Protein AF-A0A0G0KWS0-F1 (afdb_monomer)

pLDDT: mean 93.79, std 8.09, range [23.7, 98.75]

Secondary structure (DSSP, 8-state):
--PPPPPBSSSSEEESS--EE---B-TTS-B--EEEEEEEEEEE-TTS--TTB-GGG-EEEEESSSSS-EE---EEETTTTEEEEEEEE--EEEEEEEBS-----EEEEEEES-B-STTEESS-EEEEEEEEPPTT---EEEEEEEETTSPPEE--S-EEE--SEEEEEEEEEEETT--BPPPEEEEEEE--PPPEEEEEEETTTTEEEEEEE-SS-EEEEEE-SSEEEEEETT--EEEEEEEEE--SSEEEEEEEEEEETTSPPEEPPSEEEEEEEEE-TTS-EEEEEEEEEE-SSS-EEEEEEEETTTTEEEEEEEETTEEEEEEEEEB----EEEEETTEEEEE-

Sequence (348 aa):
MRVSSQITVSDSLIGIGSSLNLNVIDATGNPITTFPQDFTLKIDFNSFDISKYKTDSISIYSSQDGSSWTKEDTFVDLVNKTASATLDHASYFALVGERMDVIAPVTKVLLTGSEGQASWFRSDVKVTIQSQDNENGSGVYYVGYRVDDDYFREYTESFTVSGSGEHIIEFYSVDNDENIEEVKSKSFYIDKTAPELKISYDKDNLNTVLEGVDEFGISNFSKTTGAIEITDKAGNITKITGVFDLDNTNDKISFKSIVYNRQTEKKFTNNNYLAGYKKDTNQNLISIYQNWITYGNVPSMVATDYRTKTQSTRVLIKDGNVTKLDSWLSGVRLLSVYTDNGNLKFEY

Foldseek 3Di:
DDDDPWADQDLFKIFQDDKDFFWDADPVGHTDFFAPAKDKDKDANPVTDCVQFDQVQKFKWWDAVSRHTDGADWDADPPRRMIMGIGGGGTIITTMGGGQDNDFKDKDKDWDACAFPDQEHLFKIKIDMDIFHDDSHQTWPWKWKDKDPDDIDTDDDIDIDGDFAKMKMWMWTAGPSGHTGDIDMDMGGYDNDAWKWKWWADPVVLWIDIDTDDPQAWPDWDDDQFWIWTARPRGKIKIWGWGFDIPSAWTKTWTQWMDTHPDDIDGFATKIKIWHFDADPVRHTAWIKIKIWGDPVWIWMWIWIQGPVQQWIFIWIDTRPDTPDTDIGHHDDIKMWMADPGDIDIGD

Nearest PDB structures (foldseek):
  8iyk-assembly1_J  TM=2.313E-01  e=4.132E-02  Escherichia phage Lambda
  7zn2-assembly1_c  TM=1.989E-01  e=2.716E-02  Escherichia phage T5
  8xci-assembly1_J  TM=1.942E-01  e=7.573E-02  Escherichia phage Lambda
  6fg9-assembly1_A  TM=3.469E-01  e=1.427E+00  Mus musculus
  6fg9-assembly1_B  TM=1.093E-01  e=1.495E+00  Mus musculus

Radius of gyration: 39.27 Å; Cα contacts (8 Å, |Δi|>4): 861; chains: 1; bounding box: 73×42×113 Å

Structure (mmCIF, N/CA/C/O backbone):
data_AF-A0A0G0KWS0-F1
#
_entry.id   AF-A0A0G0KWS0-F1
#
loop_
_atom_site.group_PDB
_atom_site.id
_atom_site.type_symbol
_atom_site.label_atom_id
_atom_site.label_alt_id
_atom_site.label_comp_id
_atom_site.label_asym_id
_atom_site.label_entity_id
_atom_site.label_seq_id
_atom_site.pdbx_PDB_ins_code
_atom_site.Cartn_x
_atom_site.Cartn_y
_atom_site.Cartn_z
_atom_site.occupancy
_atom_site.B_iso_or_equiv
_atom_site.auth_seq_id
_atom_site.auth_comp_id
_atom_site.auth_asym_id
_atom_site.auth_atom_id
_atom_site.pdbx_PDB_model_num
ATOM 1 N N . MET A 1 1 ? -0.060 1.838 -39.461 1.00 28.36 1 MET A N 1
ATOM 2 C CA . MET A 1 1 ? 1.304 1.978 -40.009 1.00 28.36 1 MET A CA 1
ATOM 3 C C . MET A 1 1 ? 2.113 0.837 -39.405 1.00 28.36 1 MET A C 1
ATOM 5 O O . MET A 1 1 ? 2.284 0.831 -38.197 1.00 28.36 1 MET A O 1
ATOM 9 N N . ARG A 1 2 ? 2.422 -0.224 -40.164 1.00 23.70 2 ARG A N 1
ATOM 10 C CA . ARG A 1 2 ? 3.218 -1.349 -39.640 1.00 23.70 2 ARG A CA 1
ATOM 11 C C . ARG A 1 2 ? 4.684 -0.953 -39.772 1.00 23.70 2 ARG A C 1
ATOM 13 O O . ARG A 1 2 ? 5.149 -0.776 -40.892 1.00 23.70 2 ARG A O 1
ATOM 20 N N . VAL A 1 3 ? 5.353 -0.742 -38.645 1.00 31.94 3 VAL A N 1
ATOM 21 C CA . VAL A 1 3 ? 6.802 -0.529 -38.594 1.00 31.94 3 VAL A CA 1
ATOM 22 C C . VAL A 1 3 ? 7.452 -1.812 -39.117 1.00 31.94 3 VAL A C 1
ATOM 24 O O . VAL A 1 3 ? 7.090 -2.904 -38.678 1.00 31.94 3 VAL A O 1
ATOM 27 N N . SER A 1 4 ? 8.322 -1.702 -40.121 1.00 42.28 4 SER A N 1
ATOM 28 C CA . SER A 1 4 ? 9.150 -2.829 -40.566 1.00 42.28 4 SER A CA 1
ATOM 29 C C . SER A 1 4 ? 9.996 -3.260 -39.369 1.00 42.28 4 SER A C 1
ATOM 31 O O . SER A 1 4 ? 10.625 -2.394 -38.766 1.00 42.28 4 SER A O 1
ATOM 33 N N . SER A 1 5 ? 10.000 -4.544 -39.004 1.00 54.88 5 SER A N 1
ATOM 34 C CA . SER A 1 5 ? 10.837 -5.045 -37.909 1.00 54.88 5 SER A CA 1
ATOM 35 C C . SER A 1 5 ? 12.287 -4.638 -38.156 1.00 54.88 5 SER A C 1
ATOM 37 O O . SER A 1 5 ? 12.841 -4.961 -39.209 1.00 54.88 5 SER A O 1
ATOM 39 N N . GLN A 1 6 ? 12.869 -3.890 -37.220 1.00 69.50 6 GLN A N 1
ATOM 40 C CA . GLN A 1 6 ? 14.270 -3.506 -37.286 1.00 69.50 6 GLN A CA 1
ATOM 41 C C . GLN A 1 6 ? 15.132 -4.769 -37.314 1.00 69.50 6 GLN A C 1
ATOM 43 O O . GLN A 1 6 ? 14.837 -5.751 -36.638 1.00 69.50 6 GLN A O 1
ATOM 48 N N . ILE A 1 7 ? 16.162 -4.764 -38.151 1.00 82.88 7 ILE A N 1
ATOM 49 C CA . ILE A 1 7 ? 17.061 -5.909 -38.290 1.00 82.88 7 ILE A CA 1
ATOM 50 C C . ILE A 1 7 ? 17.942 -5.966 -37.051 1.00 82.88 7 ILE A C 1
ATOM 52 O O . ILE A 1 7 ? 18.550 -4.960 -36.698 1.00 82.88 7 ILE A O 1
ATOM 56 N N . THR A 1 8 ? 18.038 -7.132 -36.426 1.00 84.94 8 THR A N 1
ATOM 57 C CA . THR A 1 8 ? 18.911 -7.364 -35.273 1.00 84.94 8 THR A CA 1
ATOM 58 C C . THR A 1 8 ? 19.965 -8.383 -35.676 1.00 84.94 8 THR A C 1
ATOM 60 O O . THR A 1 8 ? 19.638 -9.530 -35.970 1.00 84.94 8 THR A O 1
ATOM 63 N N . VAL A 1 9 ? 21.224 -7.951 -35.726 1.00 86.00 9 VAL A N 1
ATOM 64 C CA . VAL A 1 9 ? 22.383 -8.830 -35.949 1.00 86.00 9 VAL A CA 1
ATOM 65 C C . VAL A 1 9 ? 22.916 -9.336 -34.607 1.00 86.00 9 VAL A C 1
ATOM 67 O O . VAL A 1 9 ? 23.297 -10.497 -34.484 1.00 86.00 9 VAL A O 1
ATOM 70 N N . SER A 1 10 ? 22.903 -8.474 -33.590 1.00 86.06 10 SER A N 1
ATOM 71 C CA . SER A 1 10 ? 23.166 -8.789 -32.183 1.00 86.06 10 SER A CA 1
ATOM 72 C C . SER A 1 10 ? 22.490 -7.744 -31.284 1.00 86.06 10 SER A C 1
ATOM 74 O O . SER A 1 10 ? 21.896 -6.793 -31.791 1.00 86.06 10 SER A O 1
ATOM 76 N N . ASP A 1 11 ? 22.626 -7.876 -29.961 1.00 78.75 11 ASP A N 1
ATOM 77 C CA . ASP A 1 11 ? 22.089 -6.908 -28.988 1.00 78.75 11 ASP A CA 1
ATOM 78 C C . ASP A 1 11 ? 22.600 -5.470 -29.218 1.00 78.75 11 ASP A C 1
ATOM 80 O O . ASP A 1 11 ? 21.895 -4.499 -28.939 1.00 78.75 11 ASP A O 1
ATOM 84 N N . SER A 1 12 ? 23.815 -5.325 -29.763 1.00 87.69 12 SER A N 1
ATOM 85 C CA . SER A 1 12 ? 24.417 -4.027 -30.078 1.00 87.69 12 SER A CA 1
ATOM 86 C C . SER A 1 12 ? 24.386 -3.664 -31.561 1.00 87.69 12 SER A C 1
ATOM 88 O O . SER A 1 12 ? 24.439 -2.480 -31.870 1.00 87.69 12 SER A O 1
ATOM 90 N N . LEU A 1 13 ? 24.283 -4.624 -32.486 1.00 92.06 13 LEU A N 1
ATOM 91 C CA . LEU A 1 13 ? 24.295 -4.379 -33.933 1.00 92.06 13 LEU A CA 1
ATOM 92 C C . LEU A 1 13 ? 22.884 -4.455 -34.515 1.00 92.06 13 LEU A C 1
ATOM 94 O O . LEU A 1 13 ? 22.308 -5.540 -34.637 1.00 92.06 13 LEU A O 1
ATOM 98 N N . ILE A 1 14 ? 22.355 -3.309 -34.941 1.00 91.94 14 ILE A N 1
ATOM 99 C CA . ILE A 1 14 ? 21.000 -3.208 -35.495 1.00 91.94 14 ILE A CA 1
ATOM 100 C C . ILE A 1 14 ? 20.983 -2.482 -36.843 1.00 91.94 14 ILE A C 1
ATOM 102 O O . ILE A 1 14 ? 21.859 -1.675 -37.166 1.00 91.94 14 ILE A O 1
ATOM 106 N N . GLY A 1 15 ? 19.956 -2.765 -37.638 1.00 91.44 15 GLY A N 1
ATOM 107 C CA . GLY A 1 15 ? 19.737 -2.157 -38.941 1.00 91.44 15 GLY A CA 1
ATOM 108 C C . GLY A 1 15 ? 19.511 -0.648 -38.853 1.00 91.44 15 GLY A C 1
ATOM 109 O O . GLY A 1 15 ? 18.723 -0.165 -38.032 1.00 91.44 15 GLY A O 1
ATOM 110 N N . ILE A 1 16 ? 20.180 0.078 -39.744 1.00 91.38 16 ILE A N 1
ATOM 111 C CA . ILE A 1 16 ? 19.959 1.485 -40.065 1.00 91.38 16 ILE A CA 1
ATOM 112 C C . ILE A 1 16 ? 18.979 1.509 -41.243 1.00 91.38 16 ILE A C 1
ATOM 114 O O . ILE A 1 16 ? 19.360 1.352 -42.403 1.00 91.38 16 ILE A O 1
ATOM 118 N N . GLY A 1 17 ? 17.691 1.655 -40.934 1.00 85.31 17 GLY A N 1
ATOM 119 C CA . GLY A 1 17 ? 16.619 1.574 -41.926 1.00 85.31 17 GLY A CA 1
ATOM 120 C C . GLY A 1 17 ? 16.150 0.139 -42.193 1.00 85.31 17 GLY A C 1
ATOM 121 O O . GLY A 1 17 ? 16.067 -0.680 -41.279 1.00 85.31 17 GLY A O 1
ATOM 122 N N . SER A 1 18 ? 15.776 -0.148 -43.440 1.00 84.69 18 SER A N 1
ATOM 123 C CA . SER A 1 18 ? 15.192 -1.434 -43.856 1.00 84.69 18 SER A CA 1
ATOM 124 C C . SER A 1 18 ? 16.199 -2.315 -44.598 1.00 84.69 18 SER A C 1
ATOM 126 O O . SER A 1 18 ? 17.190 -1.820 -45.134 1.00 84.69 18 SER A O 1
ATOM 128 N N . SER A 1 19 ? 15.914 -3.617 -44.690 1.00 86.94 19 SER A N 1
ATOM 129 C CA . SER A 1 19 ? 16.630 -4.514 -45.600 1.00 86.94 19 SER A CA 1
ATOM 130 C C . SER A 1 19 ? 16.116 -4.399 -47.028 1.00 86.94 19 SER A C 1
ATOM 132 O O . SER A 1 19 ? 14.945 -4.113 -47.288 1.00 86.94 19 SER A O 1
ATOM 134 N N . LEU A 1 20 ? 17.009 -4.704 -47.959 1.00 89.00 20 LEU A N 1
ATOM 135 C CA . LEU A 1 20 ? 16.727 -4.974 -49.358 1.00 89.00 20 LEU A CA 1
ATOM 136 C C . LEU A 1 20 ? 16.883 -6.479 -49.600 1.00 89.00 20 LEU A C 1
ATOM 138 O O . LEU A 1 20 ? 17.854 -7.060 -49.140 1.00 89.00 20 LEU A O 1
ATOM 142 N N . ASN A 1 21 ? 15.976 -7.110 -50.344 1.00 91.00 21 ASN A N 1
ATOM 143 C CA . ASN A 1 21 ? 16.183 -8.470 -50.850 1.00 91.00 21 ASN A CA 1
ATOM 144 C C . ASN A 1 21 ? 16.430 -8.412 -52.358 1.00 91.00 21 ASN A C 1
ATOM 146 O O . ASN A 1 21 ? 15.551 -7.973 -53.106 1.00 91.00 21 ASN A O 1
ATOM 150 N N . LEU A 1 22 ? 17.607 -8.858 -52.798 1.00 91.12 22 LEU A N 1
ATOM 151 C CA . LEU A 1 22 ? 17.903 -9.055 -54.209 1.00 91.12 22 LEU A CA 1
ATOM 152 C C . LEU A 1 22 ? 17.578 -10.502 -54.586 1.00 91.12 22 LEU A C 1
ATOM 154 O O . LEU A 1 22 ? 18.373 -11.403 -54.346 1.00 91.12 22 LEU A O 1
ATOM 158 N N . ASN A 1 23 ? 16.420 -10.712 -55.211 1.00 90.25 23 ASN A N 1
ATOM 159 C CA . ASN A 1 23 ? 16.029 -12.013 -55.744 1.00 90.25 23 ASN A CA 1
ATOM 160 C C . ASN A 1 23 ? 16.161 -12.010 -57.270 1.00 90.25 23 ASN A C 1
ATOM 162 O O . ASN A 1 23 ? 15.511 -11.209 -57.948 1.00 90.25 23 ASN A O 1
ATOM 166 N N . VAL A 1 24 ? 16.990 -12.904 -57.806 1.00 89.75 24 VAL A N 1
ATOM 167 C CA . VAL A 1 24 ? 17.194 -13.065 -59.247 1.00 89.75 24 VAL A CA 1
ATOM 168 C C . VAL A 1 24 ? 16.820 -14.484 -59.637 1.00 89.75 24 VAL A C 1
ATOM 170 O O . VAL A 1 24 ? 17.224 -15.438 -58.982 1.00 89.75 24 VAL A O 1
ATOM 173 N N . ILE A 1 25 ? 16.052 -14.620 -60.714 1.00 91.69 25 ILE A N 1
ATOM 174 C CA . ILE A 1 25 ? 15.649 -15.911 -61.272 1.00 91.69 25 ILE A CA 1
ATOM 175 C C . ILE A 1 25 ? 16.089 -16.019 -62.728 1.00 91.69 25 ILE A C 1
ATOM 177 O O . ILE A 1 25 ? 16.132 -15.019 -63.450 1.00 91.69 25 ILE A O 1
ATOM 181 N N . ASP A 1 26 ? 16.412 -17.231 -63.165 1.00 91.44 26 ASP A N 1
ATOM 182 C CA . ASP A 1 26 ? 16.646 -17.517 -64.576 1.00 91.44 26 ASP A CA 1
ATOM 183 C C . ASP A 1 26 ? 15.329 -17.528 -65.380 1.00 91.44 26 ASP A C 1
ATOM 185 O O . ASP A 1 26 ? 14.224 -17.421 -64.839 1.00 91.44 26 ASP A O 1
ATOM 189 N N . ALA A 1 27 ? 15.433 -17.687 -66.702 1.00 92.38 27 ALA A N 1
ATOM 190 C CA . ALA A 1 27 ? 14.271 -17.739 -67.595 1.00 92.38 27 ALA A CA 1
ATOM 191 C C . ALA A 1 27 ? 13.323 -18.928 -67.324 1.00 92.38 27 ALA A C 1
ATOM 193 O O . ALA A 1 27 ? 12.206 -18.952 -67.839 1.00 92.38 27 ALA A O 1
ATOM 194 N N . THR A 1 28 ? 13.762 -19.914 -66.539 1.00 94.44 28 THR A N 1
ATOM 195 C CA . THR A 1 28 ? 12.983 -21.087 -66.123 1.00 94.44 28 THR A CA 1
ATOM 196 C C . THR A 1 28 ? 12.454 -20.978 -64.688 1.00 94.44 28 THR A C 1
ATOM 198 O O . THR A 1 28 ? 11.745 -21.874 -64.235 1.00 94.44 28 THR A O 1
ATOM 201 N N . GLY A 1 29 ? 12.734 -19.868 -63.996 1.00 90.12 29 GLY A N 1
ATOM 202 C CA . GLY A 1 29 ? 12.276 -19.586 -62.639 1.00 90.12 29 GLY A CA 1
ATOM 203 C C . GLY A 1 29 ? 13.177 -20.121 -61.523 1.00 90.12 29 GLY A C 1
ATOM 204 O O . GLY A 1 29 ? 12.779 -20.031 -60.362 1.00 90.12 29 GLY A O 1
ATOM 205 N N . ASN A 1 30 ? 14.366 -20.659 -61.823 1.00 91.12 30 ASN A N 1
ATOM 206 C CA . ASN A 1 30 ? 15.293 -21.100 -60.775 1.00 91.12 30 ASN A CA 1
ATOM 207 C C . ASN A 1 30 ? 16.025 -19.897 -60.167 1.00 91.12 30 ASN A C 1
ATOM 209 O O . ASN A 1 30 ? 16.437 -19.010 -60.919 1.00 91.12 30 ASN A O 1
ATOM 213 N N . PRO A 1 31 ? 16.241 -19.866 -58.841 1.00 88.94 31 PRO A N 1
ATOM 214 C CA . PRO A 1 31 ? 16.978 -18.789 -58.196 1.00 88.94 31 PRO A CA 1
ATOM 215 C C . PRO A 1 31 ? 18.455 -18.793 -58.611 1.00 88.94 31 PRO A C 1
ATOM 217 O O . PRO A 1 31 ? 19.121 -19.829 -58.601 1.00 88.94 31 PRO A O 1
ATOM 220 N N . ILE A 1 32 ? 18.968 -17.610 -58.938 1.00 89.44 32 ILE A N 1
ATOM 221 C CA . ILE A 1 32 ? 20.382 -17.327 -59.178 1.00 89.44 32 ILE A CA 1
ATOM 222 C C . ILE A 1 32 ? 20.926 -16.663 -57.916 1.00 89.44 32 ILE A C 1
ATOM 224 O O . ILE A 1 32 ? 20.592 -15.519 -57.621 1.00 89.44 32 ILE A O 1
ATOM 228 N N . THR A 1 33 ? 21.760 -17.385 -57.171 1.00 88.12 33 THR A N 1
ATOM 229 C CA . THR A 1 33 ? 22.321 -16.915 -55.893 1.00 88.12 33 THR A CA 1
ATOM 230 C C . THR A 1 33 ? 23.725 -16.332 -56.024 1.00 88.12 33 THR A C 1
ATOM 232 O O . THR A 1 33 ? 24.175 -15.654 -55.110 1.00 88.12 33 THR A O 1
ATOM 235 N N . THR A 1 34 ? 24.414 -16.571 -57.143 1.00 92.19 34 THR A N 1
ATOM 236 C CA . THR A 1 34 ? 25.786 -16.106 -57.401 1.00 92.19 34 THR A CA 1
ATOM 237 C C . THR A 1 34 ? 25.906 -15.607 -58.838 1.00 92.19 34 THR A C 1
ATOM 239 O O . THR A 1 34 ? 25.296 -16.163 -59.754 1.00 92.19 34 THR A O 1
ATOM 242 N N . PHE A 1 35 ? 26.705 -14.568 -59.039 1.00 92.38 35 PHE A N 1
ATOM 243 C CA . PHE A 1 35 ? 26.922 -13.876 -60.294 1.00 92.38 35 PHE A CA 1
ATOM 244 C C . PHE A 1 35 ? 28.360 -14.080 -60.781 1.00 92.38 35 PHE A C 1
ATOM 246 O O . PHE A 1 35 ? 29.292 -14.116 -59.987 1.00 92.38 35 PHE A O 1
ATOM 253 N N . PRO A 1 36 ? 28.570 -14.194 -62.102 1.00 90.75 36 PRO A N 1
ATOM 254 C CA . PRO A 1 36 ? 29.905 -14.348 -62.680 1.00 90.75 36 PRO A CA 1
ATOM 255 C C . PRO A 1 36 ? 30.703 -13.035 -62.749 1.00 90.75 36 PRO A C 1
ATOM 257 O O . PRO A 1 36 ? 31.883 -13.062 -63.089 1.00 90.75 36 PRO A O 1
ATOM 260 N N . GLN A 1 37 ? 30.055 -11.892 -62.516 1.00 93.00 37 GLN A N 1
ATOM 261 C CA . GLN A 1 37 ? 30.682 -10.577 -62.426 1.00 93.00 37 GLN A CA 1
ATOM 262 C C . GLN A 1 37 ? 30.168 -9.881 -61.176 1.00 93.00 37 GLN A C 1
ATOM 264 O O . GLN A 1 37 ? 28.964 -9.919 -60.906 1.00 93.00 37 GLN A O 1
ATOM 269 N N . ASP A 1 38 ? 31.076 -9.216 -60.476 1.00 95.62 38 ASP A N 1
ATOM 270 C CA . ASP A 1 38 ? 30.730 -8.434 -59.304 1.00 95.62 38 ASP A CA 1
ATOM 271 C C . ASP A 1 38 ? 29.838 -7.247 -59.686 1.00 95.62 38 ASP A C 1
ATOM 273 O O . ASP A 1 38 ? 29.960 -6.648 -60.762 1.00 95.62 38 ASP A O 1
ATOM 277 N N . PHE A 1 39 ? 28.971 -6.858 -58.761 1.00 94.06 39 PHE A N 1
ATOM 278 C CA . PHE A 1 39 ? 28.205 -5.624 -58.824 1.00 94.06 39 PHE A CA 1
ATOM 279 C C . PHE A 1 39 ? 28.461 -4.785 -57.573 1.00 94.06 39 PHE A C 1
ATOM 281 O O . PHE A 1 39 ? 28.808 -5.298 -56.512 1.00 94.06 39 PHE A O 1
ATOM 288 N N . THR A 1 40 ? 28.265 -3.472 -57.683 1.00 96.38 40 THR A N 1
ATOM 289 C CA . THR A 1 40 ? 28.342 -2.575 -56.527 1.00 96.38 40 THR A CA 1
ATOM 290 C C . THR A 1 40 ? 26.946 -2.317 -55.983 1.00 96.38 40 THR A C 1
ATOM 292 O O . THR A 1 40 ? 26.116 -1.694 -56.650 1.00 96.38 40 THR A O 1
ATOM 295 N N . LEU A 1 41 ? 26.700 -2.745 -54.748 1.00 95.88 41 LEU A N 1
ATOM 296 C CA . LEU A 1 41 ? 25.566 -2.262 -53.973 1.00 95.88 41 LEU A CA 1
ATOM 297 C C . LEU A 1 41 ? 25.948 -0.921 -53.352 1.00 95.88 41 LEU A C 1
ATOM 299 O O . LEU A 1 41 ? 26.957 -0.841 -52.660 1.00 95.88 41 LEU A O 1
ATOM 303 N N . LYS A 1 42 ? 25.134 0.115 -53.569 1.00 96.19 42 LYS A N 1
ATOM 304 C CA . LYS A 1 42 ? 25.284 1.424 -52.925 1.00 96.19 42 LYS A CA 1
ATOM 305 C C . LYS A 1 42 ? 24.011 1.780 -52.166 1.00 96.19 42 LYS A C 1
ATOM 307 O O . LYS A 1 42 ? 22.939 1.851 -52.763 1.00 96.19 42 LYS A O 1
ATOM 312 N N . ILE A 1 43 ? 24.144 2.036 -50.870 1.00 94.62 43 ILE A N 1
ATOM 313 C CA . ILE A 1 43 ? 23.069 2.482 -49.984 1.00 94.62 43 ILE A CA 1
ATOM 314 C C . ILE A 1 43 ? 23.295 3.958 -49.661 1.00 94.62 43 ILE A C 1
ATOM 316 O O . ILE A 1 43 ? 24.344 4.326 -49.135 1.00 94.62 43 ILE A O 1
ATOM 320 N N . ASP A 1 44 ? 22.313 4.798 -49.980 1.00 94.50 44 ASP A N 1
ATOM 321 C CA . ASP A 1 44 ? 22.240 6.189 -49.525 1.00 94.50 44 ASP A CA 1
ATOM 322 C C . ASP A 1 44 ? 21.512 6.227 -48.177 1.00 94.50 44 ASP A C 1
ATOM 324 O O . ASP A 1 44 ? 20.386 5.740 -48.060 1.00 94.50 44 ASP A O 1
ATOM 328 N N . PHE A 1 45 ? 22.171 6.779 -47.159 1.00 93.19 45 PHE A N 1
ATOM 329 C CA . PHE A 1 45 ? 21.637 6.912 -45.809 1.00 93.19 45 PHE A CA 1
ATOM 330 C C . PHE A 1 45 ? 21.466 8.368 -45.361 1.00 93.19 45 PHE A C 1
ATOM 332 O O . PHE A 1 45 ? 21.392 8.648 -44.165 1.00 93.19 45 PHE A O 1
ATOM 339 N N . ASN A 1 46 ? 21.345 9.313 -46.301 1.00 91.88 46 ASN A N 1
ATOM 340 C CA . ASN A 1 46 ? 21.165 10.733 -45.993 1.00 91.88 46 ASN A CA 1
ATOM 341 C C . ASN A 1 46 ? 19.952 11.026 -45.106 1.00 91.88 46 ASN A C 1
ATOM 343 O O . ASN A 1 46 ? 20.023 11.904 -44.242 1.00 91.88 46 ASN A O 1
ATOM 347 N N . SER A 1 47 ? 18.861 10.285 -45.311 1.00 88.56 47 SER A N 1
ATOM 348 C CA . SER A 1 47 ? 17.607 10.428 -44.569 1.00 88.56 47 SER A CA 1
ATOM 349 C C . SER A 1 47 ? 17.582 9.704 -43.223 1.00 88.56 47 SER A C 1
ATOM 351 O O . SER A 1 47 ? 16.599 9.847 -42.499 1.00 88.56 47 SER A O 1
ATOM 353 N N . PHE A 1 48 ? 18.599 8.901 -42.896 1.00 89.38 48 PHE A N 1
ATOM 354 C CA . PHE A 1 48 ? 18.638 8.167 -41.634 1.00 89.38 48 PHE A CA 1
ATOM 355 C C . PHE A 1 48 ? 19.364 8.972 -40.557 1.00 89.38 48 PHE A C 1
ATOM 357 O O . PHE A 1 48 ? 20.394 9.608 -40.805 1.00 89.38 48 PHE A O 1
ATOM 364 N N . ASP A 1 49 ? 18.813 8.924 -39.346 1.00 87.12 49 ASP A N 1
ATOM 365 C CA . ASP A 1 49 ? 19.509 9.397 -38.162 1.00 87.12 49 ASP A CA 1
ATOM 366 C C . ASP A 1 49 ? 20.531 8.343 -37.731 1.00 87.12 49 ASP A C 1
ATOM 368 O O . ASP A 1 49 ? 20.178 7.226 -37.351 1.00 87.12 49 ASP A O 1
ATOM 372 N N . ILE A 1 50 ? 21.806 8.708 -37.838 1.00 89.44 50 ILE A N 1
ATOM 373 C CA . ILE A 1 50 ? 22.932 7.860 -37.449 1.00 89.44 50 ILE A CA 1
ATOM 374 C C . ILE A 1 50 ? 23.555 8.297 -36.119 1.00 89.44 50 ILE A C 1
ATOM 376 O O . ILE A 1 50 ? 24.575 7.741 -35.723 1.00 89.44 50 ILE A O 1
ATOM 380 N N . SER A 1 51 ? 22.978 9.298 -35.442 1.00 88.00 51 SER A N 1
ATOM 381 C CA . SER A 1 51 ? 23.539 9.856 -34.207 1.00 88.00 51 SER A CA 1
ATOM 382 C C . SER A 1 51 ? 23.612 8.836 -33.072 1.00 88.00 51 SER A C 1
ATOM 384 O O . SER A 1 51 ? 24.516 8.939 -32.256 1.00 88.00 51 SER A O 1
ATOM 386 N N . LYS A 1 52 ? 22.739 7.820 -33.080 1.00 88.19 52 LYS A N 1
ATOM 387 C CA . LYS A 1 52 ? 22.707 6.704 -32.122 1.00 88.19 52 LYS A CA 1
ATOM 388 C C . LYS A 1 52 ? 23.662 5.544 -32.423 1.00 88.19 52 LYS A C 1
ATOM 390 O O . LYS A 1 52 ? 23.629 4.519 -31.747 1.00 88.19 52 LYS A O 1
ATOM 395 N N . TYR A 1 53 ? 24.497 5.664 -33.455 1.00 91.75 53 TYR A N 1
ATOM 396 C CA . TYR A 1 53 ? 25.394 4.593 -33.886 1.00 91.75 53 TYR A CA 1
ATOM 397 C C . TYR A 1 53 ? 26.858 5.016 -33.827 1.00 91.75 53 TYR A C 1
ATOM 399 O O . TYR A 1 53 ? 27.225 6.140 -34.177 1.00 91.75 53 TYR A O 1
ATOM 407 N N . LYS A 1 54 ? 27.729 4.067 -33.485 1.00 92.75 54 LYS A N 1
ATOM 408 C CA . LYS A 1 54 ? 29.175 4.217 -33.656 1.00 92.75 54 LYS A CA 1
ATOM 409 C C . LYS A 1 54 ? 29.480 4.271 -35.150 1.00 92.75 54 LYS A C 1
ATOM 411 O O . LYS A 1 54 ? 29.325 3.283 -35.864 1.00 92.75 54 LYS A O 1
ATOM 416 N N . THR A 1 55 ? 29.862 5.440 -35.650 1.00 92.56 55 THR A N 1
ATOM 417 C CA . THR A 1 55 ? 29.976 5.674 -37.102 1.00 92.56 55 THR A CA 1
ATOM 418 C C . THR A 1 55 ? 31.023 4.797 -37.799 1.00 92.56 55 THR A C 1
ATOM 420 O O . THR A 1 55 ? 30.861 4.483 -38.975 1.00 92.56 55 THR A O 1
ATOM 423 N N . ASP A 1 56 ? 32.049 4.346 -37.078 1.00 93.50 56 ASP A N 1
ATOM 424 C CA . ASP A 1 56 ? 33.091 3.417 -37.537 1.00 93.50 56 ASP A CA 1
ATOM 425 C C . ASP A 1 56 ? 32.633 1.948 -37.608 1.00 93.50 56 ASP A C 1
ATOM 427 O O . ASP A 1 56 ? 33.265 1.126 -38.274 1.00 93.50 56 ASP A O 1
ATOM 431 N N . SER A 1 57 ? 31.517 1.611 -36.962 1.00 95.25 57 SER A N 1
ATOM 432 C CA . SER A 1 57 ? 30.921 0.272 -37.004 1.00 95.25 57 SER A CA 1
ATOM 433 C C . SER A 1 57 ? 29.988 0.051 -38.201 1.00 95.25 57 SER A C 1
ATOM 435 O O . SER A 1 57 ? 29.658 -1.097 -38.513 1.00 95.25 57 SER A O 1
ATOM 437 N N . ILE A 1 58 ? 29.561 1.133 -38.868 1.00 96.50 58 ILE A N 1
ATOM 438 C CA . ILE A 1 58 ? 28.576 1.088 -39.952 1.00 96.50 58 ILE A CA 1
ATOM 439 C C . ILE A 1 58 ? 29.123 0.245 -41.107 1.00 96.50 58 ILE A C 1
ATOM 441 O O . ILE A 1 58 ? 30.228 0.467 -41.599 1.00 96.50 58 ILE A O 1
ATOM 445 N N . SER A 1 59 ? 28.356 -0.742 -41.561 1.00 97.31 59 SER A N 1
ATOM 446 C CA . SER A 1 59 ? 28.702 -1.570 -42.720 1.00 97.31 59 SER A CA 1
ATOM 447 C C . SER A 1 59 ? 27.463 -2.185 -43.354 1.00 97.31 59 SER A C 1
ATOM 449 O O . SER A 1 59 ? 26.394 -2.254 -42.742 1.00 97.31 59 SER A O 1
ATOM 451 N N . ILE A 1 60 ? 27.610 -2.639 -44.594 1.00 97.06 60 ILE A N 1
ATOM 452 C CA . ILE A 1 60 ? 26.622 -3.488 -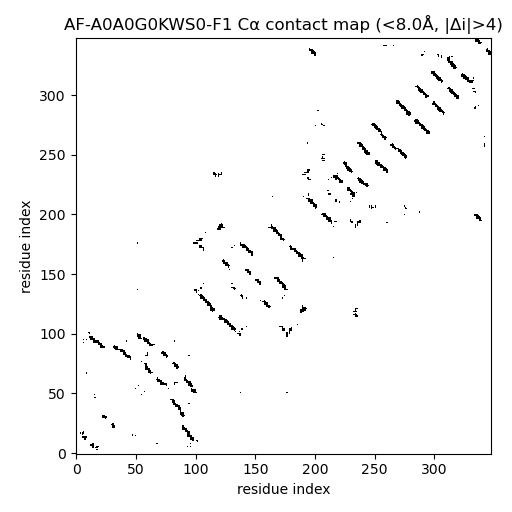45.245 1.00 97.06 60 ILE A CA 1
ATOM 453 C C . ILE A 1 60 ? 26.779 -4.898 -44.675 1.00 97.06 60 ILE A C 1
ATOM 455 O O . ILE A 1 60 ? 27.891 -5.388 -44.488 1.00 97.06 60 ILE A O 1
ATOM 459 N N . TYR A 1 61 ? 25.657 -5.535 -44.371 1.00 97.00 61 TYR A N 1
ATOM 460 C CA . TYR A 1 61 ? 25.589 -6.945 -44.015 1.00 97.00 61 TYR A CA 1
ATOM 461 C C . TYR A 1 61 ? 24.726 -7.669 -45.037 1.00 97.00 61 TYR A C 1
ATOM 463 O O . TYR A 1 61 ? 23.729 -7.110 -45.508 1.00 97.00 61 TYR A O 1
ATOM 471 N N . SER A 1 62 ? 25.085 -8.910 -45.346 1.00 95.31 62 SER A N 1
ATOM 472 C CA . SER A 1 62 ? 24.296 -9.806 -46.180 1.00 95.31 62 SER A CA 1
ATOM 473 C C . SER A 1 62 ? 23.701 -10.952 -45.369 1.00 95.31 62 SER A C 1
ATOM 475 O O . SER A 1 62 ? 24.206 -11.319 -44.308 1.00 95.31 62 SER A O 1
ATOM 477 N N . SER A 1 63 ? 22.606 -11.524 -45.852 1.00 93.81 63 SER A N 1
ATOM 478 C CA . SER A 1 63 ? 21.987 -12.705 -45.258 1.00 93.81 63 SER A CA 1
ATOM 479 C C . SER A 1 63 ? 21.291 -13.532 -46.333 1.00 93.81 63 SER A C 1
ATOM 481 O O . SER A 1 63 ? 20.592 -12.983 -47.180 1.00 93.81 63 SER A O 1
ATOM 483 N N . GLN A 1 64 ? 21.459 -14.855 -46.315 1.00 90.62 64 GLN A N 1
ATOM 484 C CA . GLN A 1 64 ? 20.778 -15.747 -47.267 1.00 90.62 64 GLN A CA 1
ATOM 485 C C . GLN A 1 64 ? 19.344 -16.079 -46.833 1.00 90.62 64 GLN A C 1
ATOM 487 O O . GLN A 1 64 ? 18.463 -16.264 -47.668 1.00 90.62 64 GLN A O 1
ATOM 492 N N . ASP A 1 65 ? 19.107 -16.150 -45.525 1.00 88.50 65 ASP A N 1
ATOM 493 C CA . ASP A 1 65 ? 17.845 -16.554 -44.894 1.00 88.50 65 ASP A CA 1
ATOM 494 C C . ASP A 1 65 ? 17.068 -15.364 -44.294 1.00 88.50 65 ASP A C 1
ATOM 496 O O . ASP A 1 65 ? 15.981 -15.539 -43.741 1.00 88.50 65 ASP A O 1
ATOM 500 N N . GLY A 1 66 ? 17.630 -14.154 -44.374 1.00 86.75 66 GLY A N 1
ATOM 501 C CA . GLY A 1 66 ? 17.089 -12.936 -43.770 1.00 86.75 66 GLY A CA 1
ATOM 502 C C . GLY A 1 66 ? 17.202 -12.890 -42.241 1.00 86.75 66 GLY A C 1
ATOM 503 O O . GLY A 1 66 ? 16.636 -11.986 -41.627 1.00 86.75 66 GLY A O 1
ATOM 504 N N . SER A 1 67 ? 17.902 -13.848 -41.628 1.00 86.88 67 SER A N 1
ATOM 505 C CA . SER A 1 67 ? 17.998 -14.025 -40.171 1.00 86.88 67 SER A CA 1
ATOM 506 C C . SER A 1 67 ? 19.449 -14.067 -39.684 1.00 86.88 67 SER A C 1
ATOM 508 O O . SER A 1 67 ? 19.774 -13.481 -38.656 1.00 86.88 67 SER A O 1
ATOM 510 N N . SER A 1 68 ? 20.329 -14.722 -40.438 1.00 91.12 68 SER A N 1
ATOM 511 C CA . SER A 1 68 ? 21.751 -14.887 -40.150 1.00 91.12 68 SER A CA 1
ATOM 512 C C . SER A 1 68 ? 22.551 -13.904 -40.999 1.00 91.12 68 SER A C 1
ATOM 514 O O . SER A 1 68 ? 22.615 -14.049 -42.221 1.00 91.12 68 SER A O 1
ATOM 516 N N . TRP A 1 69 ? 23.138 -12.892 -40.364 1.00 94.19 69 TRP A N 1
ATOM 517 C CA . TRP A 1 69 ? 23.781 -11.771 -41.052 1.00 94.19 69 TRP A CA 1
ATOM 518 C C . TRP A 1 69 ? 25.308 -11.864 -41.007 1.00 94.19 69 TRP A C 1
ATOM 520 O O . TRP A 1 69 ? 25.895 -12.097 -39.952 1.00 94.19 69 TRP A O 1
ATOM 530 N N . THR A 1 70 ? 25.952 -11.632 -42.150 1.00 95.38 70 THR A N 1
ATOM 531 C CA . THR A 1 70 ? 27.411 -11.612 -42.317 1.00 95.38 70 THR A CA 1
ATOM 532 C C . THR A 1 70 ? 27.856 -10.217 -42.733 1.00 95.38 70 THR A C 1
ATOM 534 O O . THR A 1 70 ? 27.220 -9.593 -43.576 1.00 95.38 70 THR A O 1
ATOM 537 N N . LYS A 1 71 ? 28.929 -9.708 -42.122 1.00 96.81 71 LYS A N 1
ATOM 538 C CA . LYS A 1 71 ? 29.481 -8.386 -42.441 1.00 96.81 71 LYS A CA 1
ATOM 539 C C . LYS A 1 71 ? 30.180 -8.413 -43.802 1.00 96.81 71 LYS A C 1
ATOM 541 O O . LYS A 1 71 ? 31.039 -9.264 -44.012 1.00 96.81 71 LYS A O 1
ATOM 546 N N . GLU A 1 72 ? 29.867 -7.449 -44.661 1.00 97.25 72 GLU A N 1
ATOM 547 C CA . GLU A 1 72 ? 30.514 -7.259 -45.961 1.00 97.25 72 GLU A CA 1
ATOM 548 C C . GLU A 1 72 ? 31.642 -6.230 -45.893 1.00 97.25 72 GLU A C 1
ATOM 550 O O . GLU A 1 72 ? 31.598 -5.282 -45.097 1.00 97.25 72 GLU A O 1
ATOM 555 N N . ASP A 1 73 ? 32.630 -6.373 -46.778 1.00 96.94 73 ASP A N 1
ATOM 556 C CA . ASP A 1 73 ? 33.644 -5.338 -46.974 1.00 96.94 73 ASP A CA 1
ATOM 557 C C . ASP A 1 73 ? 32.987 -4.086 -47.574 1.00 96.94 73 ASP A C 1
ATOM 559 O O . ASP A 1 73 ? 32.498 -4.084 -48.707 1.00 96.94 73 ASP A O 1
ATOM 563 N N . THR A 1 74 ? 32.903 -3.032 -46.762 1.00 97.94 74 THR A N 1
ATOM 564 C CA . THR A 1 74 ? 32.075 -1.859 -47.039 1.00 97.94 74 THR A CA 1
ATOM 565 C C . THR A 1 74 ? 32.913 -0.592 -46.992 1.00 97.94 74 THR A C 1
ATOM 567 O O . THR A 1 74 ? 33.516 -0.261 -45.973 1.00 97.94 74 THR A O 1
ATOM 570 N N . PHE A 1 75 ? 32.858 0.190 -48.065 1.00 97.56 75 PHE A N 1
ATOM 571 C CA . PHE A 1 75 ? 33.325 1.569 -48.066 1.00 97.56 75 PHE A CA 1
ATOM 572 C C . PHE A 1 75 ? 32.204 2.504 -47.598 1.00 97.56 75 PHE A C 1
ATOM 574 O O . PHE A 1 75 ? 31.164 2.605 -48.253 1.00 97.56 75 PHE A O 1
ATOM 581 N N . VAL A 1 76 ? 32.417 3.205 -46.481 1.00 97.56 76 VAL A N 1
ATOM 582 C CA . VAL A 1 76 ? 31.462 4.176 -45.925 1.00 97.56 76 VAL A CA 1
ATOM 583 C C . VAL A 1 76 ? 31.984 5.598 -46.111 1.00 97.56 76 VAL A C 1
ATOM 585 O O . VAL A 1 76 ? 33.031 5.970 -45.589 1.00 97.56 76 VAL A O 1
ATOM 588 N N . ASP A 1 77 ? 31.213 6.413 -46.822 1.00 96.69 77 ASP A N 1
ATOM 589 C CA . ASP A 1 77 ? 31.424 7.847 -46.972 1.00 96.69 77 ASP A CA 1
ATOM 590 C C . ASP A 1 77 ? 30.446 8.593 -46.057 1.00 96.69 77 ASP A C 1
ATOM 592 O O . ASP A 1 77 ? 29.268 8.741 -46.381 1.00 96.69 77 ASP A O 1
ATOM 596 N N . LEU A 1 78 ? 30.930 9.049 -44.898 1.00 94.56 78 LEU A N 1
ATOM 597 C CA . LEU A 1 78 ? 30.128 9.794 -43.919 1.00 94.56 78 LEU A CA 1
ATOM 598 C C . LEU A 1 78 ? 29.803 11.228 -44.368 1.00 94.56 78 LEU A C 1
ATOM 600 O O . LEU A 1 78 ? 28.864 11.822 -43.842 1.00 94.56 78 LEU A O 1
ATOM 604 N N . VAL A 1 79 ? 30.550 11.786 -45.329 1.00 93.75 79 VAL A N 1
ATOM 605 C CA . VAL A 1 79 ? 30.317 13.143 -45.850 1.00 93.75 79 VAL A CA 1
ATOM 606 C C . VAL A 1 79 ? 29.127 13.131 -46.800 1.00 93.75 79 VAL A C 1
ATOM 608 O O . VAL A 1 79 ? 28.214 13.940 -46.656 1.00 93.75 79 VAL A O 1
ATOM 611 N N . ASN A 1 80 ? 29.116 12.182 -47.739 1.00 95.00 80 ASN A N 1
ATOM 612 C CA . ASN A 1 80 ? 28.010 12.001 -48.682 1.00 95.00 80 ASN A CA 1
ATOM 613 C C . ASN A 1 80 ? 26.898 11.087 -48.139 1.00 95.00 80 ASN A C 1
ATOM 615 O O . ASN A 1 80 ? 25.872 10.924 -48.800 1.00 95.00 80 ASN A O 1
ATOM 619 N N . LYS A 1 81 ? 27.111 10.492 -46.956 1.00 94.88 81 LYS A N 1
ATOM 620 C CA . LYS A 1 81 ? 26.250 9.499 -46.299 1.00 94.88 81 LYS A CA 1
ATOM 621 C C . LYS A 1 81 ? 25.879 8.339 -47.224 1.00 94.88 81 LYS A C 1
ATOM 623 O O . LYS A 1 81 ? 24.706 8.030 -47.431 1.00 94.88 81 LYS A O 1
ATOM 628 N N . THR A 1 82 ? 26.893 7.697 -47.802 1.00 96.56 82 THR A N 1
ATOM 629 C CA . THR A 1 82 ? 26.702 6.513 -48.652 1.00 96.56 82 THR A CA 1
ATOM 630 C C . THR A 1 82 ? 27.592 5.356 -48.224 1.00 96.56 82 THR A C 1
ATOM 632 O O . THR A 1 82 ? 28.758 5.571 -47.909 1.00 96.56 82 THR A O 1
ATOM 635 N N . ALA A 1 83 ? 27.065 4.135 -48.247 1.00 97.31 83 ALA A N 1
ATOM 636 C CA . ALA A 1 83 ? 27.812 2.901 -48.013 1.00 97.31 83 ALA A CA 1
ATOM 637 C C . ALA A 1 83 ? 27.823 2.072 -49.298 1.00 97.31 83 ALA A C 1
ATOM 639 O O . ALA A 1 83 ? 26.787 1.959 -49.953 1.00 97.31 83 ALA A O 1
ATOM 640 N N . SER A 1 84 ? 28.974 1.532 -49.694 1.00 97.62 84 SER A N 1
ATOM 641 C CA . SER A 1 84 ? 29.104 0.723 -50.911 1.00 97.62 84 SER A CA 1
ATOM 642 C C . SER A 1 84 ? 29.892 -0.558 -50.662 1.00 97.62 84 SER A C 1
ATOM 644 O O . SER A 1 84 ? 30.911 -0.513 -49.981 1.00 97.62 84 SER A O 1
ATOM 646 N N . ALA A 1 85 ? 29.447 -1.669 -51.246 1.00 97.56 85 ALA A N 1
ATOM 647 C CA . ALA A 1 85 ? 30.136 -2.960 -51.213 1.00 97.56 85 ALA A CA 1
ATOM 648 C C . ALA A 1 85 ? 30.129 -3.597 -52.610 1.00 97.56 85 ALA A C 1
ATOM 650 O O . ALA A 1 85 ? 29.159 -3.444 -53.360 1.00 97.56 85 ALA A O 1
ATOM 651 N N . THR A 1 86 ? 31.212 -4.292 -52.955 1.00 97.31 86 THR A N 1
ATOM 652 C CA . THR A 1 86 ? 31.348 -5.053 -54.205 1.00 97.31 86 THR A CA 1
ATOM 653 C C . THR A 1 86 ? 31.037 -6.514 -53.915 1.00 97.31 86 THR A C 1
ATOM 655 O O . THR A 1 86 ? 31.678 -7.109 -53.056 1.00 97.31 86 THR A O 1
ATOM 658 N N . LEU A 1 87 ? 30.028 -7.064 -54.589 1.00 96.44 87 LEU A N 1
ATOM 659 C CA . LEU A 1 87 ? 29.393 -8.331 -54.232 1.00 96.44 87 LEU A CA 1
ATOM 660 C C . LEU A 1 87 ? 29.164 -9.183 -55.481 1.00 96.44 87 LEU A C 1
ATOM 662 O O . LEU A 1 87 ? 28.921 -8.651 -56.563 1.00 96.44 87 LEU A O 1
ATOM 666 N N . ASP A 1 88 ? 29.146 -10.500 -55.315 1.00 95.38 88 ASP A N 1
ATOM 667 C CA . ASP A 1 88 ? 28.925 -11.475 -56.387 1.00 95.38 88 ASP A CA 1
ATOM 668 C C . ASP A 1 88 ? 27.717 -12.380 -56.109 1.00 95.38 88 ASP A C 1
ATOM 670 O O . ASP A 1 88 ? 27.534 -13.398 -56.763 1.00 95.38 88 ASP A O 1
ATOM 674 N N . HIS A 1 89 ? 26.854 -12.021 -55.158 1.00 94.31 89 HIS A N 1
ATOM 675 C CA . HIS A 1 89 ? 25.748 -12.873 -54.720 1.00 94.31 89 HIS A CA 1
ATOM 676 C C . HIS A 1 89 ? 24.420 -12.136 -54.543 1.00 94.31 89 HIS A C 1
ATOM 678 O O . HIS A 1 89 ? 24.377 -10.933 -54.273 1.00 94.31 89 HIS A O 1
ATOM 684 N N . ALA A 1 90 ? 23.327 -12.877 -54.723 1.00 92.56 90 ALA A N 1
ATOM 685 C CA . ALA A 1 90 ? 21.963 -12.414 -54.510 1.00 92.56 90 ALA A CA 1
ATOM 686 C C . ALA A 1 90 ? 21.510 -12.832 -53.103 1.00 92.56 90 ALA A C 1
ATOM 688 O O . ALA A 1 90 ? 21.401 -14.025 -52.818 1.00 92.56 90 ALA A O 1
ATOM 689 N N . SER A 1 91 ? 21.271 -11.845 -52.239 1.00 94.06 91 SER A N 1
ATOM 690 C CA . SER A 1 91 ? 20.988 -12.033 -50.813 1.00 94.06 91 SER A CA 1
ATOM 691 C C . SER A 1 91 ? 20.039 -10.945 -50.297 1.00 94.06 91 SER A C 1
ATOM 693 O O . SER A 1 91 ? 19.695 -9.986 -51.001 1.00 94.06 91 SER A O 1
ATOM 695 N N . TYR A 1 92 ? 19.651 -11.059 -49.030 1.00 93.50 92 TYR A N 1
ATOM 696 C CA . TYR A 1 92 ? 19.220 -9.908 -48.249 1.00 93.50 92 TYR A CA 1
ATOM 697 C C . TYR A 1 92 ? 20.430 -9.030 -47.937 1.00 93.50 92 TYR A C 1
ATOM 699 O O . TYR A 1 92 ? 21.496 -9.549 -47.626 1.00 93.50 92 TYR A O 1
ATOM 707 N N . PHE A 1 93 ? 20.248 -7.716 -47.973 1.00 94.19 93 PHE A N 1
ATOM 708 C CA . PHE A 1 93 ? 21.245 -6.716 -47.624 1.00 94.19 93 PHE A CA 1
ATOM 709 C C . PHE A 1 93 ? 20.658 -5.697 -46.665 1.00 94.19 93 PHE A C 1
ATOM 711 O O . PHE A 1 93 ? 19.497 -5.306 -46.797 1.00 94.19 93 PHE A O 1
ATOM 718 N N . ALA A 1 94 ? 21.465 -5.232 -45.725 1.00 95.06 94 ALA A N 1
ATOM 719 C CA . ALA A 1 94 ? 21.082 -4.190 -44.791 1.00 95.06 94 ALA A CA 1
ATOM 720 C C . ALA A 1 94 ? 22.279 -3.321 -44.442 1.00 95.06 94 ALA A C 1
ATOM 722 O O . ALA A 1 94 ? 23.399 -3.815 -44.336 1.00 95.06 94 ALA A O 1
ATOM 723 N N . LEU A 1 95 ? 22.029 -2.035 -44.225 1.00 95.69 95 LEU A N 1
ATOM 724 C CA . LEU A 1 95 ? 22.985 -1.186 -43.533 1.00 95.69 95 LEU A CA 1
ATOM 725 C C . LEU A 1 95 ? 22.821 -1.439 -42.036 1.00 95.69 95 LEU A C 1
ATOM 727 O O . LEU A 1 95 ? 21.705 -1.372 -41.530 1.00 95.69 95 LEU A O 1
ATOM 731 N N . VAL A 1 96 ? 23.900 -1.751 -41.333 1.00 95.94 96 VAL A N 1
ATOM 732 C CA . VAL A 1 96 ? 23.882 -2.085 -39.903 1.00 95.94 96 VAL A CA 1
ATOM 733 C C . VAL A 1 96 ? 24.953 -1.261 -39.210 1.00 95.94 96 VAL A C 1
ATOM 735 O O . VAL A 1 96 ? 26.031 -1.055 -39.767 1.00 95.94 96 VAL A O 1
ATOM 738 N N . GLY A 1 97 ? 24.658 -0.802 -37.999 1.00 94.88 97 GLY A N 1
ATOM 739 C CA . GLY A 1 97 ? 25.616 -0.133 -37.127 1.00 94.88 97 GLY A CA 1
ATOM 740 C C . GLY A 1 97 ? 25.494 -0.635 -35.695 1.00 94.88 97 GLY A C 1
ATOM 741 O O . GLY A 1 97 ? 24.446 -1.128 -35.275 1.00 94.88 97 GLY A O 1
ATOM 742 N N . GLU A 1 98 ? 26.578 -0.498 -34.946 1.00 93.81 98 GLU A N 1
ATOM 743 C CA . GLU A 1 98 ? 26.615 -0.725 -33.510 1.00 93.81 98 GLU A CA 1
ATOM 744 C C . GLU A 1 98 ? 26.005 0.483 -32.800 1.00 93.81 98 GLU A C 1
ATOM 746 O O . GLU A 1 98 ? 26.395 1.621 -33.071 1.00 93.81 98 GLU A O 1
ATOM 751 N N . ARG A 1 99 ? 25.046 0.245 -31.908 1.00 92.50 99 ARG A N 1
ATOM 752 C CA . ARG A 1 99 ? 24.438 1.277 -31.065 1.00 92.50 99 ARG A CA 1
ATOM 753 C C . ARG A 1 99 ? 25.489 1.891 -30.142 1.00 92.50 99 ARG A C 1
ATOM 755 O O . ARG A 1 99 ? 26.441 1.218 -29.732 1.00 92.50 99 ARG A O 1
ATOM 762 N N . MET A 1 100 ? 25.323 3.170 -29.822 1.00 91.06 100 MET A N 1
ATOM 763 C CA . MET A 1 100 ? 26.165 3.821 -28.820 1.00 91.06 100 MET A CA 1
ATOM 764 C C . MET A 1 100 ? 25.816 3.347 -27.414 1.00 91.06 100 MET A C 1
ATOM 766 O O . MET A 1 100 ? 26.733 3.167 -26.611 1.00 91.06 100 MET A O 1
ATOM 770 N N . ASP A 1 101 ? 24.535 3.080 -27.161 1.00 93.31 101 ASP A N 1
ATOM 771 C CA . ASP A 1 101 ? 24.044 2.613 -25.878 1.00 93.31 101 ASP A CA 1
ATOM 772 C C . ASP A 1 101 ? 23.151 1.369 -25.999 1.00 93.31 101 ASP A C 1
ATOM 774 O O . ASP A 1 101 ? 22.265 1.254 -26.849 1.00 93.31 101 ASP A O 1
ATOM 778 N N . VAL A 1 102 ? 23.396 0.408 -25.113 1.00 92.94 102 VAL A N 1
ATOM 779 C CA . VAL A 1 102 ? 22.681 -0.876 -25.026 1.00 92.94 102 VAL A CA 1
ATOM 780 C C . VAL A 1 102 ? 22.227 -1.192 -23.603 1.00 92.94 102 VAL A C 1
ATOM 782 O O . VAL A 1 102 ? 21.759 -2.301 -23.338 1.00 92.94 102 VAL A O 1
ATOM 785 N N . ILE A 1 103 ? 22.416 -0.264 -22.667 1.00 94.38 103 ILE A N 1
ATOM 786 C CA . ILE A 1 103 ? 22.132 -0.467 -21.253 1.00 94.38 103 ILE A CA 1
ATOM 787 C C . ILE A 1 103 ? 20.933 0.407 -20.901 1.00 94.38 103 ILE A C 1
ATOM 789 O O . ILE A 1 103 ? 20.925 1.600 -21.146 1.00 94.38 103 ILE A O 1
ATOM 793 N N . ALA A 1 104 ? 19.890 -0.197 -20.334 1.00 96.19 104 ALA A N 1
ATOM 794 C CA . ALA A 1 104 ? 18.740 0.572 -19.877 1.00 96.19 104 ALA A CA 1
ATOM 795 C C . ALA A 1 104 ? 19.083 1.404 -18.625 1.00 96.19 104 ALA A C 1
ATOM 797 O O . ALA A 1 104 ? 19.879 0.946 -17.791 1.00 96.19 104 ALA A O 1
ATOM 798 N N . PRO A 1 105 ? 18.417 2.555 -18.409 1.00 98.19 105 PRO A N 1
ATOM 799 C CA . PRO A 1 105 ? 18.634 3.337 -17.203 1.00 98.19 105 PRO A CA 1
ATOM 800 C C . PRO A 1 105 ? 18.144 2.611 -15.947 1.00 98.19 105 PRO A C 1
ATOM 802 O O . PRO A 1 105 ? 17.388 1.638 -15.993 1.00 98.19 105 PRO A O 1
ATOM 805 N N . VAL A 1 106 ? 18.554 3.123 -14.784 1.00 98.19 106 VAL A N 1
ATOM 806 C CA . VAL A 1 106 ? 18.148 2.596 -13.478 1.00 98.19 106 VAL A CA 1
ATOM 807 C C . VAL A 1 106 ? 17.299 3.614 -12.727 1.00 98.19 106 VAL A C 1
ATOM 809 O O . VAL A 1 106 ? 17.767 4.683 -12.328 1.00 98.19 106 VAL A O 1
ATOM 812 N N . THR A 1 107 ? 16.065 3.223 -12.418 1.00 98.50 107 THR A N 1
ATOM 813 C CA . THR A 1 107 ? 15.102 4.052 -11.683 1.00 98.50 107 THR A CA 1
ATOM 814 C C . THR A 1 107 ? 14.988 3.668 -10.205 1.00 98.50 107 THR A C 1
ATOM 816 O O . THR A 1 107 ? 15.075 2.500 -9.817 1.00 98.50 107 THR A O 1
ATOM 819 N N . LYS A 1 108 ? 14.759 4.646 -9.331 1.00 98.00 108 LYS A N 1
ATOM 820 C CA . LYS A 1 108 ? 1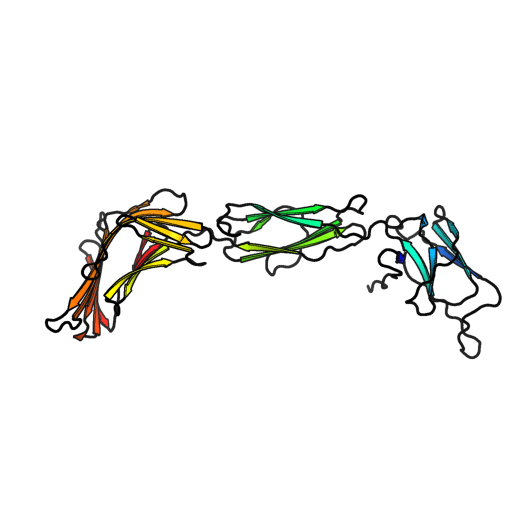4.491 4.467 -7.900 1.00 98.00 108 LYS A CA 1
ATOM 821 C C . LYS A 1 108 ? 13.295 5.312 -7.478 1.00 98.00 108 LYS A C 1
ATOM 823 O O . LYS A 1 108 ? 13.140 6.449 -7.914 1.00 98.00 108 LYS A O 1
ATOM 828 N N . VAL A 1 109 ? 12.487 4.763 -6.574 1.00 98.31 109 VAL A N 1
ATOM 829 C CA . VAL A 1 109 ? 11.366 5.463 -5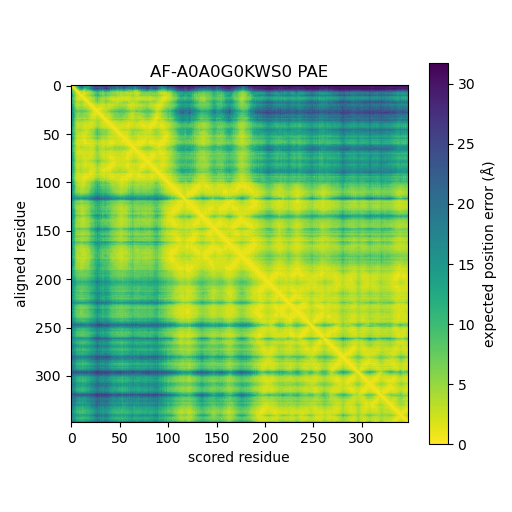.939 1.00 98.31 109 VAL A CA 1
ATOM 830 C C . VAL A 1 109 ? 11.728 5.796 -4.498 1.00 98.31 109 VAL A C 1
ATOM 832 O O . VAL A 1 109 ? 12.106 4.916 -3.722 1.00 98.31 109 VAL A O 1
ATOM 835 N N . LEU A 1 110 ? 11.580 7.068 -4.142 1.00 97.75 110 LEU A N 1
ATOM 836 C CA . LEU A 1 110 ? 11.685 7.577 -2.785 1.00 97.75 110 LEU A CA 1
ATOM 837 C C . LEU A 1 110 ? 10.286 7.905 -2.259 1.00 97.75 110 LEU A C 1
ATOM 839 O O . LEU A 1 110 ? 9.559 8.706 -2.847 1.00 97.75 110 LEU A O 1
ATOM 843 N N . LEU A 1 111 ? 9.938 7.293 -1.130 1.00 97.88 111 LEU A N 1
ATOM 844 C CA . LEU A 1 111 ? 8.694 7.533 -0.407 1.00 97.88 111 LEU A CA 1
ATOM 845 C C . LEU A 1 111 ? 8.996 8.397 0.812 1.00 97.88 111 LEU A C 1
ATOM 847 O O . LEU A 1 111 ? 9.943 8.121 1.545 1.00 97.88 111 LEU A O 1
ATOM 851 N N . THR A 1 112 ? 8.201 9.440 1.030 1.00 97.00 112 THR A N 1
ATOM 852 C CA . THR A 1 112 ? 8.343 10.327 2.191 1.00 97.00 112 THR A CA 1
ATOM 853 C C . THR A 1 112 ? 6.991 10.581 2.844 1.00 97.00 112 THR A C 1
ATOM 855 O O . THR A 1 112 ? 5.990 10.772 2.160 1.00 97.00 112 THR A O 1
ATOM 858 N N . GLY A 1 113 ? 6.959 10.576 4.175 1.00 96.06 113 GLY A N 1
ATOM 859 C CA . GLY A 1 113 ? 5.743 10.704 4.974 1.00 96.06 113 GLY A CA 1
ATOM 860 C C . GLY A 1 113 ? 6.031 10.449 6.454 1.00 96.06 113 GLY A C 1
ATOM 861 O O . GLY A 1 113 ? 7.183 10.298 6.860 1.00 96.06 113 GLY A O 1
ATOM 862 N N . SER A 1 114 ? 4.986 10.399 7.274 1.00 95.06 114 SER A N 1
ATOM 863 C CA . SER A 1 114 ? 5.094 10.022 8.684 1.00 95.06 114 SER A CA 1
ATOM 864 C C . SER A 1 114 ? 5.221 8.509 8.795 1.00 95.06 114 SER A C 1
ATOM 866 O O . SER A 1 114 ? 4.215 7.806 8.775 1.00 95.06 114 SER A O 1
ATOM 868 N N . GLU A 1 115 ? 6.446 8.006 8.907 1.00 94.00 115 GLU A N 1
ATOM 869 C CA . GLU A 1 115 ? 6.692 6.567 8.997 1.00 94.00 115 GLU A CA 1
ATOM 870 C C . GLU A 1 115 ? 6.015 5.934 10.228 1.00 94.00 115 GLU A C 1
ATOM 872 O O . GLU A 1 115 ? 5.946 6.499 11.336 1.00 94.00 115 GLU A O 1
ATOM 877 N N . GLY A 1 116 ? 5.456 4.757 9.975 1.00 91.12 116 GLY A N 1
ATOM 878 C CA . GLY A 1 116 ? 4.898 3.817 10.930 1.00 91.12 116 GLY A CA 1
ATOM 879 C C . GLY A 1 116 ? 5.824 2.618 11.137 1.00 91.12 116 GLY A C 1
ATOM 880 O O . GLY A 1 116 ? 7.044 2.716 10.997 1.00 91.12 116 GLY A O 1
ATOM 881 N N . GLN A 1 117 ? 5.254 1.467 11.485 1.00 89.44 117 GLN A N 1
ATOM 882 C CA . GLN A 1 117 ? 6.002 0.208 11.582 1.00 89.44 117 GLN A CA 1
ATOM 883 C C . GLN A 1 117 ? 6.086 -0.488 10.214 1.00 89.44 117 GLN A C 1
ATOM 885 O O . GLN A 1 117 ? 5.163 -0.392 9.427 1.00 89.44 117 GLN A O 1
ATOM 890 N N . ALA A 1 118 ? 7.177 -1.201 9.912 1.00 85.56 118 ALA A N 1
ATOM 891 C CA . ALA A 1 118 ? 7.269 -2.165 8.799 1.00 85.56 118 ALA A CA 1
ATOM 892 C C . ALA A 1 118 ? 6.675 -1.729 7.427 1.00 85.56 118 ALA A C 1
ATOM 894 O O . ALA A 1 118 ? 5.925 -2.481 6.812 1.00 85.56 118 ALA A O 1
ATOM 895 N N . SER A 1 119 ? 7.056 -0.553 6.909 1.00 90.62 119 SER A N 1
ATOM 896 C CA . SER A 1 119 ? 6.577 0.024 5.624 1.00 90.62 119 SER A CA 1
ATOM 897 C C . SER A 1 119 ? 5.159 0.610 5.632 1.00 90.62 119 SER A C 1
ATOM 899 O O . SER A 1 119 ? 4.621 0.931 4.570 1.00 90.62 119 SER A O 1
ATOM 901 N N . TRP A 1 120 ? 4.571 0.793 6.811 1.00 97.12 120 TRP A N 1
ATOM 902 C CA . TRP A 1 120 ? 3.375 1.606 6.985 1.00 97.12 120 TRP A CA 1
ATOM 903 C C . TRP A 1 120 ? 3.716 3.092 7.066 1.00 97.12 120 TRP A C 1
ATOM 905 O O . TRP A 1 120 ? 4.747 3.488 7.615 1.00 97.12 120 TRP A O 1
ATOM 915 N N . PHE A 1 121 ? 2.797 3.918 6.590 1.00 97.75 121 PHE A N 1
ATOM 916 C CA . PHE A 1 121 ? 2.801 5.360 6.759 1.00 97.75 121 PHE A CA 1
ATOM 917 C C . PHE A 1 121 ? 1.521 5.802 7.467 1.00 97.75 121 PHE A C 1
ATOM 919 O O . PHE A 1 121 ? 0.426 5.356 7.146 1.00 97.75 121 PHE A O 1
ATOM 926 N N . ARG A 1 122 ? 1.665 6.731 8.412 1.00 96.44 122 ARG A N 1
ATOM 927 C CA . ARG A 1 122 ? 0.568 7.344 9.183 1.00 96.44 122 ARG A CA 1
ATOM 928 C C . ARG A 1 122 ? 0.162 8.716 8.654 1.00 96.44 122 ARG A C 1
ATOM 930 O O . ARG A 1 122 ? -0.438 9.529 9.354 1.00 96.44 122 ARG A O 1
ATOM 937 N N . SER A 1 123 ? 0.550 9.009 7.419 1.00 96.69 123 SER A N 1
ATOM 938 C CA . SER A 1 123 ? 0.181 10.209 6.677 1.00 96.69 123 SER A CA 1
ATOM 939 C C . SER A 1 123 ? 0.061 9.874 5.200 1.00 96.69 123 SER A C 1
ATOM 941 O O . SER A 1 123 ? 0.398 8.772 4.777 1.00 96.69 123 SER A O 1
ATOM 943 N N . ASP A 1 124 ? -0.342 10.866 4.414 1.00 97.94 124 ASP A N 1
ATOM 944 C CA . ASP A 1 124 ? -0.122 10.830 2.974 1.00 97.94 124 ASP A CA 1
ATOM 945 C C . ASP A 1 124 ? 1.362 10.590 2.662 1.00 97.94 124 ASP A C 1
ATOM 947 O O . ASP A 1 124 ? 2.243 11.056 3.401 1.00 97.94 124 ASP A O 1
ATOM 951 N N . VAL A 1 125 ? 1.621 9.879 1.566 1.00 98.50 125 VAL A N 1
ATOM 952 C CA . VAL A 1 125 ? 2.967 9.535 1.105 1.00 98.50 125 VAL A CA 1
ATOM 953 C C . VAL A 1 125 ? 3.284 10.329 -0.146 1.00 98.50 125 VAL A C 1
ATOM 955 O O . VAL A 1 125 ? 2.613 10.198 -1.169 1.00 98.50 125 VAL A O 1
ATOM 958 N N . LYS A 1 126 ? 4.336 11.144 -0.077 1.00 98.50 126 LYS A N 1
ATOM 959 C CA . LYS A 1 126 ? 4.900 11.824 -1.237 1.00 98.50 126 LYS A CA 1
ATOM 960 C C . LYS A 1 126 ? 5.890 10.898 -1.936 1.00 98.50 126 LYS A C 1
ATOM 962 O O . LYS A 1 126 ? 6.873 10.455 -1.336 1.00 98.50 126 LYS A O 1
ATOM 967 N N . VAL A 1 127 ? 5.638 10.671 -3.217 1.00 98.56 127 VAL A N 1
ATOM 968 C CA . VAL A 1 127 ? 6.429 9.839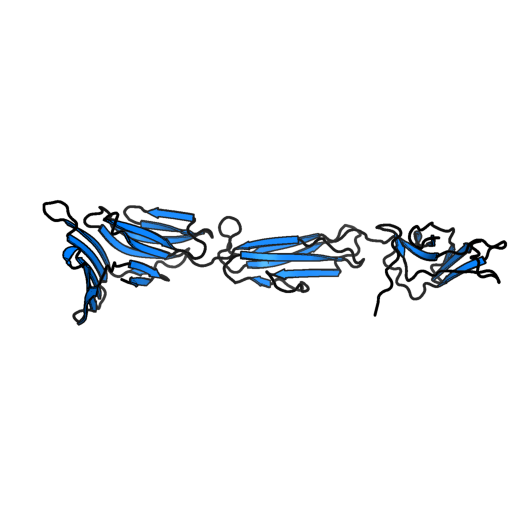 -4.118 1.00 98.56 127 VAL A CA 1
ATOM 969 C C . VAL A 1 127 ? 7.330 10.733 -4.957 1.00 98.56 127 VAL A C 1
ATOM 971 O O . VAL A 1 127 ? 6.869 11.672 -5.605 1.00 98.56 127 VAL A O 1
ATOM 974 N N . THR A 1 128 ? 8.626 10.439 -4.955 1.00 98.56 128 THR A N 1
ATOM 975 C CA . THR A 1 128 ? 9.603 11.043 -5.867 1.00 98.56 128 THR A CA 1
ATOM 976 C C . THR A 1 128 ? 10.306 9.934 -6.629 1.00 98.56 128 THR A C 1
ATOM 978 O O . THR A 1 128 ? 10.864 9.027 -6.015 1.00 98.56 128 THR A O 1
ATOM 981 N N . ILE A 1 129 ? 10.285 10.004 -7.955 1.00 98.62 129 ILE A N 1
ATOM 982 C CA . ILE A 1 129 ? 10.966 9.042 -8.820 1.00 98.62 129 ILE A CA 1
ATOM 983 C C . ILE A 1 129 ? 12.241 9.691 -9.358 1.00 98.62 129 ILE A C 1
ATOM 985 O O . ILE A 1 129 ? 12.234 10.850 -9.772 1.00 98.62 129 ILE A O 1
ATOM 989 N N . GLN A 1 130 ? 13.347 8.959 -9.291 1.00 98.12 130 GLN A N 1
ATOM 990 C CA . GLN A 1 130 ? 14.655 9.377 -9.783 1.00 98.12 130 GLN A CA 1
ATOM 991 C C . GLN A 1 130 ? 15.167 8.311 -10.739 1.00 98.12 130 GLN A C 1
ATOM 993 O O . GLN A 1 130 ? 15.211 7.143 -10.368 1.00 98.12 130 GLN A O 1
ATOM 998 N N . SER A 1 131 ? 15.569 8.706 -11.940 1.00 97.88 131 SER A N 1
ATOM 999 C CA . SER A 1 131 ? 16.204 7.809 -12.901 1.00 97.88 131 SER A CA 1
ATOM 1000 C C . SER A 1 131 ? 17.564 8.363 -13.295 1.00 97.88 131 SER A C 1
ATOM 1002 O O . SER A 1 131 ? 17.770 9.580 -13.315 1.00 97.88 131 SER A O 1
ATOM 1004 N N . GLN A 1 132 ? 18.504 7.459 -13.534 1.00 97.88 132 GLN A N 1
ATOM 1005 C CA . GLN A 1 132 ? 19.845 7.776 -13.983 1.00 97.88 132 GLN A CA 1
ATOM 1006 C C . GLN A 1 132 ? 20.293 6.714 -14.976 1.00 97.88 132 GLN A C 1
ATOM 1008 O O . GLN A 1 132 ? 20.117 5.520 -14.739 1.00 97.88 132 GLN A O 1
ATOM 1013 N N . ASP A 1 133 ? 20.915 7.179 -16.047 1.00 97.50 133 ASP A N 1
ATOM 1014 C CA . ASP A 1 133 ? 21.536 6.331 -17.048 1.00 97.50 133 ASP A CA 1
ATOM 1015 C C . ASP A 1 133 ? 23.023 6.065 -16.738 1.00 97.50 133 ASP A C 1
ATOM 1017 O O . ASP A 1 133 ? 23.622 6.759 -15.902 1.00 97.50 133 ASP A O 1
ATOM 1021 N N . ASN A 1 134 ? 23.629 5.050 -17.360 1.00 94.94 134 ASN A N 1
ATOM 1022 C CA . ASN A 1 134 ? 25.039 4.731 -17.138 1.00 94.94 134 ASN A CA 1
ATOM 1023 C C . ASN A 1 134 ? 25.980 5.828 -17.650 1.00 94.94 134 ASN A C 1
ATOM 1025 O O . ASN A 1 134 ? 25.633 6.714 -18.428 1.00 94.94 134 ASN A O 1
ATOM 1029 N N . GLU A 1 135 ? 27.234 5.754 -17.208 1.00 92.31 135 GLU A N 1
ATOM 1030 C CA . GLU A 1 135 ? 28.287 6.614 -17.735 1.00 92.31 135 GLU A CA 1
ATOM 1031 C C . GLU A 1 135 ? 28.439 6.375 -19.247 1.00 92.31 135 GLU A C 1
ATOM 1033 O O . GLU A 1 135 ? 28.589 5.233 -19.684 1.00 92.31 135 GLU A O 1
ATOM 1038 N N . ASN A 1 136 ? 28.396 7.457 -20.030 1.00 88.31 136 ASN A N 1
ATOM 1039 C CA . ASN A 1 136 ? 28.347 7.458 -21.501 1.00 88.31 136 ASN A CA 1
ATOM 1040 C C . ASN A 1 136 ? 27.072 6.869 -22.131 1.00 88.31 136 ASN A C 1
ATOM 1042 O O . ASN A 1 136 ? 27.069 6.641 -23.339 1.00 88.31 136 ASN A O 1
ATOM 1046 N N . GLY A 1 137 ? 26.018 6.638 -21.346 1.00 90.88 137 GLY A N 1
ATOM 1047 C CA . GLY A 1 137 ? 24.706 6.284 -21.875 1.00 90.88 137 GLY A CA 1
ATOM 1048 C C . GLY A 1 137 ? 24.059 7.436 -22.651 1.00 90.88 137 GLY A C 1
ATOM 1049 O O . GLY A 1 137 ? 24.511 8.591 -22.610 1.00 90.88 137 GLY A O 1
ATOM 1050 N N . SER A 1 138 ? 23.004 7.112 -23.385 1.00 93.31 138 SER A N 1
ATOM 1051 C CA . SER A 1 138 ? 22.249 8.022 -24.248 1.00 93.31 138 SER A CA 1
ATOM 1052 C C . SER A 1 138 ? 21.398 9.029 -23.456 1.00 93.31 138 SER A C 1
ATOM 1054 O O . SER A 1 138 ? 20.893 10.007 -24.014 1.00 93.31 138 S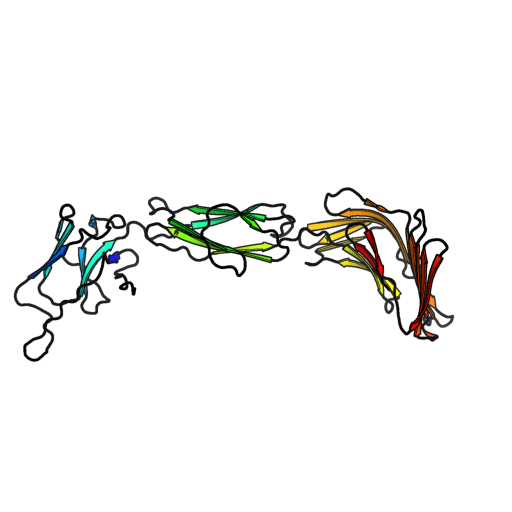ER A O 1
ATOM 1056 N N . GLY A 1 139 ? 21.295 8.852 -22.138 1.00 95.88 139 GLY A N 1
ATOM 1057 C CA . GLY A 1 139 ? 20.514 9.661 -21.218 1.00 95.88 139 GLY A CA 1
ATOM 1058 C C . GLY A 1 139 ? 19.063 9.196 -21.142 1.00 95.88 139 GLY A C 1
ATOM 1059 O O . GLY A 1 139 ? 18.510 8.642 -22.085 1.00 95.88 139 GLY A O 1
ATOM 1060 N N . VAL A 1 140 ? 18.408 9.474 -20.015 1.00 97.69 140 VAL A N 1
ATOM 1061 C CA . VAL A 1 140 ? 17.001 9.103 -19.806 1.00 97.69 140 VAL A CA 1
ATOM 1062 C C . VAL A 1 140 ? 16.101 9.912 -20.743 1.00 97.69 140 VAL A C 1
ATOM 1064 O O . VAL A 1 140 ? 16.112 11.143 -20.699 1.00 97.69 140 VAL A O 1
ATOM 1067 N N . TYR A 1 141 ? 15.296 9.219 -21.545 1.00 97.25 141 TYR A N 1
ATOM 1068 C CA . TYR A 1 141 ? 14.279 9.814 -22.405 1.00 97.25 141 TYR A CA 1
ATOM 1069 C C . TYR A 1 141 ? 12.993 10.093 -21.621 1.00 97.25 141 TYR A C 1
ATOM 1071 O O . TYR A 1 141 ? 12.554 11.240 -21.558 1.00 97.25 141 TYR A O 1
ATOM 1079 N N . TYR A 1 142 ? 12.422 9.082 -20.955 1.00 98.44 142 TYR A N 1
ATOM 1080 C CA . TYR A 1 142 ? 11.303 9.275 -20.025 1.00 98.44 142 TYR A CA 1
ATOM 1081 C C . TYR A 1 142 ? 11.258 8.210 -18.926 1.00 98.44 142 TYR A C 1
ATOM 1083 O O . TYR A 1 142 ? 11.913 7.169 -18.987 1.00 98.44 142 TYR A O 1
ATOM 1091 N N . VAL A 1 143 ? 10.436 8.478 -17.910 1.00 98.75 143 VAL A N 1
ATOM 1092 C CA . VAL A 1 143 ? 10.110 7.534 -16.838 1.00 98.75 143 VAL A CA 1
ATOM 1093 C C . VAL A 1 143 ? 8.607 7.289 -16.848 1.00 98.75 143 VAL A C 1
ATOM 1095 O O . VAL A 1 143 ? 7.823 8.229 -16.727 1.00 98.75 143 VAL A O 1
ATOM 1098 N N . GLY A 1 144 ? 8.198 6.034 -17.002 1.00 98.38 144 GLY A N 1
ATOM 1099 C CA . GLY A 1 144 ? 6.805 5.610 -16.906 1.00 98.38 144 GLY A CA 1
ATOM 1100 C C . GLY A 1 144 ? 6.496 5.095 -15.505 1.00 98.38 144 GLY A C 1
ATOM 1101 O O . GLY A 1 144 ? 7.301 4.378 -14.914 1.00 98.38 144 GLY A O 1
ATOM 1102 N N . TYR A 1 145 ? 5.322 5.421 -14.969 1.00 98.69 145 TYR A N 1
ATOM 1103 C CA . TYR A 1 145 ? 4.839 4.847 -13.715 1.00 98.69 145 TYR A CA 1
ATOM 1104 C C . TYR A 1 145 ? 3.324 4.661 -13.697 1.00 98.69 145 TYR A C 1
ATOM 1106 O O . TYR A 1 145 ? 2.595 5.354 -14.406 1.00 98.69 145 TYR A O 1
ATOM 1114 N N . ARG A 1 146 ? 2.848 3.764 -12.838 1.00 98.25 146 ARG A N 1
ATOM 1115 C CA . ARG A 1 146 ? 1.442 3.657 -12.435 1.00 98.25 146 ARG A CA 1
ATOM 1116 C C . ARG A 1 146 ? 1.336 3.435 -10.932 1.00 98.25 146 ARG A C 1
ATOM 1118 O O . ARG A 1 146 ? 2.299 3.010 -10.292 1.00 98.25 146 ARG A O 1
ATOM 1125 N N . VAL A 1 147 ? 0.171 3.757 -10.385 1.00 98.25 147 VAL A N 1
ATOM 1126 C CA . VAL A 1 147 ? -0.168 3.534 -8.978 1.00 98.25 147 VAL A CA 1
ATOM 1127 C C . VAL A 1 147 ? -1.353 2.586 -8.943 1.00 98.25 147 VAL A C 1
ATOM 1129 O O . VAL A 1 147 ? -2.348 2.837 -9.622 1.00 98.25 147 VAL A O 1
ATOM 1132 N N . ASP A 1 148 ? -1.229 1.519 -8.166 1.00 97.31 148 ASP A N 1
ATOM 1133 C CA . ASP A 1 148 ? -2.206 0.443 -8.057 1.00 97.31 148 ASP A CA 1
ATOM 1134 C C . ASP A 1 148 ? -2.578 -0.086 -9.457 1.00 97.31 148 ASP A C 1
ATOM 1136 O O . ASP A 1 148 ? -1.699 -0.302 -10.296 1.00 97.31 148 ASP A O 1
ATOM 1140 N N . ASP A 1 149 ? -3.866 -0.259 -9.742 1.00 94.38 149 ASP A N 1
ATOM 1141 C CA . ASP A 1 149 ? -4.352 -0.786 -11.021 1.00 94.38 149 ASP A CA 1
ATOM 1142 C C . ASP A 1 149 ? -4.561 0.295 -12.109 1.00 94.38 149 ASP A C 1
ATOM 1144 O O . ASP A 1 149 ? -5.286 0.069 -13.082 1.00 94.38 149 ASP A O 1
ATOM 1148 N N . ASP A 1 150 ? -3.962 1.485 -11.963 1.00 96.62 150 ASP A N 1
ATOM 1149 C CA . ASP A 1 150 ? -4.069 2.567 -12.955 1.00 96.62 150 ASP A CA 1
ATOM 1150 C C . ASP A 1 150 ? -3.211 2.303 -14.216 1.00 96.62 150 ASP A C 1
ATOM 1152 O O . ASP A 1 150 ? -2.388 1.383 -14.293 1.00 96.62 150 ASP A O 1
ATOM 1156 N N . TYR A 1 151 ? -3.385 3.125 -15.249 1.00 97.06 151 TYR A N 1
ATOM 1157 C CA . TYR A 1 151 ? -2.572 3.076 -16.461 1.00 97.06 151 TYR A CA 1
ATOM 1158 C C . TYR A 1 151 ? -1.190 3.704 -16.250 1.00 97.06 151 TYR A C 1
ATOM 1160 O O . TYR A 1 151 ? -1.026 4.676 -15.510 1.00 97.06 151 TYR A O 1
ATOM 1168 N N . PHE A 1 152 ? -0.190 3.182 -16.968 1.00 97.81 152 PHE A N 1
ATOM 1169 C CA . PHE A 1 152 ? 1.121 3.824 -17.028 1.00 97.81 152 PHE A CA 1
ATOM 1170 C C . PHE A 1 152 ? 1.008 5.229 -17.617 1.00 97.81 152 PHE A C 1
ATOM 1172 O O . PHE A 1 152 ? 0.416 5.435 -18.678 1.00 97.81 152 PHE A O 1
ATOM 1179 N N . ARG A 1 153 ? 1.630 6.182 -16.932 1.00 97.88 153 ARG A N 1
ATOM 1180 C CA . ARG A 1 153 ? 1.757 7.578 -17.334 1.00 97.88 153 ARG A CA 1
ATOM 1181 C C . ARG A 1 153 ? 3.187 8.055 -17.131 1.00 97.88 153 ARG A C 1
ATOM 1183 O O . ARG A 1 153 ? 3.943 7.483 -16.349 1.00 97.88 153 ARG A O 1
ATOM 1190 N N . GLU A 1 154 ? 3.552 9.110 -17.838 1.00 98.19 154 GLU A N 1
ATOM 1191 C CA . GLU A 1 154 ? 4.874 9.712 -17.717 1.00 98.19 154 GLU A CA 1
ATOM 1192 C C . GLU A 1 154 ? 5.030 10.443 -16.374 1.00 98.19 154 GLU A C 1
ATOM 1194 O O . GLU A 1 154 ? 4.122 11.136 -15.904 1.00 98.19 154 GLU A O 1
ATOM 1199 N N . TYR A 1 155 ? 6.186 10.274 -15.738 1.00 98.44 155 TYR A N 1
ATOM 1200 C CA . TYR A 1 155 ? 6.565 10.988 -14.528 1.00 98.44 155 TYR A CA 1
ATOM 1201 C C . TYR A 1 155 ? 7.167 12.349 -14.873 1.00 98.44 155 TYR A C 1
ATOM 1203 O O . TYR A 1 155 ? 8.282 12.440 -15.380 1.00 98.44 155 TYR A O 1
ATOM 1211 N N . THR A 1 156 ? 6.438 13.410 -14.535 1.00 97.31 156 THR A N 1
ATOM 1212 C CA . THR A 1 156 ? 6.865 14.801 -14.744 1.00 97.31 156 THR A CA 1
ATOM 1213 C C . THR A 1 156 ? 7.224 15.507 -13.437 1.00 97.31 156 THR A C 1
ATOM 1215 O O . THR A 1 156 ? 8.132 16.335 -13.403 1.00 97.31 156 THR A O 1
ATOM 1218 N N . GLU A 1 157 ? 6.541 15.169 -12.341 1.00 97.44 157 GLU A N 1
ATOM 1219 C CA . GLU A 1 157 ? 6.761 15.749 -11.019 1.00 97.44 157 GLU A CA 1
ATOM 1220 C C . GLU A 1 157 ? 6.356 14.795 -9.888 1.00 97.44 157 GLU A C 1
ATOM 1222 O O . GLU A 1 157 ? 5.624 13.822 -10.081 1.00 97.44 157 GLU A O 1
ATOM 1227 N N . SER A 1 158 ? 6.831 15.091 -8.674 1.00 98.06 158 SER A N 1
A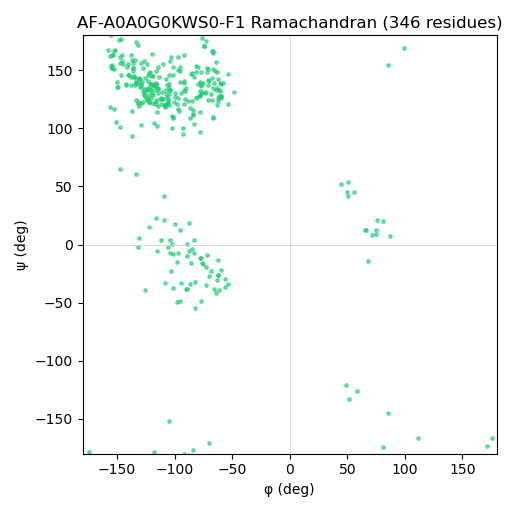TOM 1228 C CA . SER A 1 158 ? 6.460 14.337 -7.475 1.00 98.06 158 SER A CA 1
ATOM 1229 C C . SER A 1 158 ? 4.963 14.445 -7.192 1.00 98.06 158 SER A C 1
ATOM 1231 O O . SER A 1 158 ? 4.405 15.537 -7.278 1.00 98.06 158 SER A O 1
ATOM 1233 N N . PHE A 1 159 ? 4.349 13.361 -6.731 1.00 98.25 159 PHE A N 1
ATOM 1234 C CA . PHE A 1 159 ? 2.918 13.307 -6.426 1.00 98.25 159 PHE A CA 1
ATOM 1235 C C . PHE A 1 159 ? 2.662 12.680 -5.052 1.00 98.25 159 PHE A C 1
ATOM 1237 O O . PHE A 1 159 ? 3.577 12.165 -4.408 1.00 98.25 159 PHE A O 1
ATOM 1244 N N . THR A 1 160 ? 1.412 12.735 -4.598 1.00 98.38 160 THR A N 1
ATOM 1245 C CA . THR A 1 160 ? 0.999 12.258 -3.274 1.00 98.38 160 THR A CA 1
ATOM 1246 C C . THR A 1 160 ? -0.037 11.145 -3.390 1.00 98.38 160 THR A C 1
ATOM 1248 O O . THR A 1 160 ? -0.984 11.268 -4.164 1.00 98.38 160 THR A O 1
ATOM 1251 N N . VAL A 1 161 ? 0.117 10.097 -2.580 1.00 98.31 161 VAL A N 1
ATOM 1252 C CA . VAL A 1 161 ? -0.866 9.022 -2.377 1.00 98.31 161 VAL A CA 1
ATOM 1253 C C . VAL A 1 161 ? -1.490 9.188 -0.988 1.00 98.31 161 VAL A C 1
ATOM 1255 O O . VAL A 1 161 ? -0.765 9.376 -0.010 1.00 98.31 161 VAL A O 1
ATOM 1258 N N . SER A 1 162 ? -2.824 9.182 -0.902 1.00 95.25 162 SER A N 1
ATOM 1259 C CA . SER A 1 162 ? -3.569 9.579 0.307 1.00 95.25 162 SER A CA 1
ATOM 1260 C C . SER A 1 162 ? -4.673 8.610 0.758 1.00 95.25 162 SER A C 1
ATOM 1262 O O . SER A 1 162 ? -5.301 8.860 1.792 1.00 95.25 162 SER A O 1
ATOM 1264 N N . GLY A 1 163 ? -4.916 7.514 0.035 1.00 95.19 163 GLY A N 1
ATOM 1265 C CA . GLY A 1 163 ? -5.845 6.459 0.461 1.00 95.19 163 GLY A CA 1
ATOM 1266 C C . GLY A 1 163 ? -5.276 5.647 1.624 1.00 95.19 163 GLY A C 1
ATOM 1267 O O . GLY A 1 163 ? -4.065 5.588 1.769 1.00 95.19 163 GLY A O 1
ATOM 1268 N N . SER A 1 164 ? -6.132 5.078 2.477 1.00 96.25 164 SER A N 1
ATOM 1269 C CA . SER A 1 164 ? -5.698 4.030 3.411 1.00 96.25 164 SER A CA 1
ATOM 1270 C C . SER A 1 164 ? -5.658 2.682 2.690 1.00 96.25 164 SER A C 1
ATOM 1272 O O . SER A 1 164 ? -6.425 2.463 1.752 1.00 96.25 164 SER A O 1
ATOM 1274 N N . GLY A 1 165 ? -4.815 1.771 3.166 1.00 97.06 165 GLY A N 1
ATOM 1275 C CA . GLY A 1 165 ? -4.651 0.430 2.615 1.00 97.06 165 GLY A CA 1
ATOM 1276 C C . GLY A 1 165 ? -3.298 0.213 1.948 1.00 97.06 165 GLY A C 1
ATOM 1277 O O . GLY A 1 165 ? -2.347 0.968 2.156 1.00 97.06 165 GLY A O 1
ATOM 1278 N N . GLU A 1 166 ? -3.208 -0.884 1.201 1.00 97.44 166 GLU A N 1
ATOM 1279 C CA . GLU A 1 166 ? -2.032 -1.218 0.402 1.00 97.44 166 GLU A CA 1
ATOM 1280 C C . GLU A 1 166 ? -1.968 -0.344 -0.846 1.00 97.44 166 GLU A C 1
ATOM 1282 O O . GLU A 1 166 ? -2.979 -0.145 -1.516 1.00 97.44 166 GLU A O 1
ATOM 1287 N N . HIS A 1 167 ? -0.762 0.113 -1.170 1.00 98.31 167 HIS A N 1
ATOM 1288 C CA . HIS A 1 167 ? -0.463 0.785 -2.421 1.00 98.31 167 HIS A CA 1
ATOM 1289 C C . HIS A 1 167 ? 0.766 0.180 -3.086 1.00 98.31 167 HIS A C 1
ATOM 1291 O O . HIS A 1 167 ? 1.755 -0.156 -2.421 1.00 98.31 167 HIS A O 1
ATOM 1297 N N . ILE A 1 168 ? 0.727 0.092 -4.412 1.00 98.25 168 ILE A N 1
ATOM 1298 C CA . ILE A 1 168 ? 1.824 -0.416 -5.235 1.00 98.25 168 ILE A CA 1
ATOM 1299 C C . ILE A 1 168 ? 2.158 0.622 -6.299 1.00 98.25 168 ILE A C 1
ATOM 1301 O O . ILE A 1 168 ? 1.296 1.089 -7.032 1.00 98.25 168 ILE A O 1
ATOM 1305 N N . ILE A 1 169 ? 3.433 0.983 -6.404 1.00 98.44 169 ILE A N 1
ATOM 1306 C CA . ILE A 1 169 ? 3.935 1.821 -7.494 1.00 98.44 169 ILE A CA 1
ATOM 1307 C C . ILE A 1 169 ? 4.755 0.938 -8.408 1.00 98.44 169 ILE A C 1
ATOM 1309 O O . ILE A 1 169 ? 5.764 0.384 -7.972 1.00 98.44 169 ILE A O 1
ATOM 1313 N N . GLU A 1 170 ? 4.354 0.848 -9.668 1.00 98.62 170 GLU A N 1
ATOM 1314 C CA . GLU A 1 170 ? 5.136 0.204 -10.719 1.00 98.62 170 GLU A CA 1
ATOM 1315 C C . GLU A 1 170 ? 5.756 1.262 -11.619 1.00 98.62 170 GLU A C 1
ATOM 1317 O O . GLU A 1 170 ? 5.116 2.265 -11.935 1.00 98.62 170 GLU A O 1
ATOM 1322 N N . PHE A 1 171 ? 7.012 1.067 -12.006 1.00 98.62 171 PHE A N 1
ATOM 1323 C CA . PHE A 1 171 ? 7.780 2.070 -12.730 1.00 98.62 171 PHE A CA 1
ATOM 1324 C C . PHE A 1 171 ? 8.888 1.447 -13.582 1.00 98.62 171 PHE A C 1
ATOM 1326 O O . PHE A 1 171 ? 9.420 0.385 -13.255 1.00 98.62 171 PHE A O 1
ATOM 1333 N N . TYR A 1 172 ? 9.240 2.136 -14.661 1.00 98.62 172 TYR A N 1
ATOM 1334 C CA . TYR A 1 172 ? 10.367 1.828 -15.541 1.00 98.62 172 TYR A CA 1
ATOM 1335 C C . TYR A 1 172 ? 10.864 3.117 -16.202 1.00 98.62 172 TYR A C 1
ATOM 1337 O O . TYR A 1 172 ? 10.184 4.147 -16.179 1.00 98.62 172 TYR A O 1
ATOM 1345 N N . SER A 1 173 ? 12.039 3.063 -16.812 1.00 98.50 173 SER A N 1
ATOM 1346 C CA . SER A 1 173 ? 12.591 4.149 -17.616 1.00 98.50 173 SER A CA 1
ATOM 1347 C C . SER A 1 173 ? 12.989 3.673 -19.003 1.00 98.50 173 SER A C 1
ATOM 1349 O O . SER A 1 173 ? 13.184 2.479 -19.233 1.00 98.50 173 SER A O 1
ATOM 1351 N N . VAL A 1 174 ? 13.059 4.624 -19.925 1.00 97.88 174 VAL A N 1
ATOM 1352 C CA . VAL A 1 174 ? 13.526 4.427 -21.297 1.00 97.88 174 VAL A CA 1
ATOM 1353 C C . VAL A 1 174 ? 14.573 5.490 -21.581 1.00 97.88 174 VAL A C 1
ATOM 1355 O O . VAL A 1 174 ? 14.392 6.638 -21.166 1.00 97.88 174 VAL A O 1
ATOM 1358 N N . ASP A 1 175 ? 15.662 5.122 -22.243 1.00 97.06 175 ASP A N 1
ATOM 1359 C CA . ASP A 1 175 ? 16.707 6.052 -22.684 1.00 97.06 175 ASP A CA 1
ATOM 1360 C C . ASP A 1 175 ? 16.460 6.584 -24.112 1.00 97.06 175 ASP A C 1
ATOM 1362 O O . ASP A 1 175 ? 15.454 6.259 -24.751 1.00 97.06 175 ASP A O 1
ATOM 1366 N N . ASN A 1 176 ? 17.354 7.438 -24.614 1.00 92.38 176 ASN A N 1
ATOM 1367 C CA . ASN A 1 176 ? 17.237 7.996 -25.968 1.00 92.38 176 ASN A CA 1
ATOM 1368 C C . ASN A 1 176 ? 17.601 6.994 -27.079 1.00 92.38 176 ASN A C 1
ATOM 1370 O O . ASN A 1 176 ? 17.227 7.216 -28.233 1.00 92.38 176 ASN A O 1
ATOM 1374 N N . ASP A 1 177 ? 18.284 5.898 -26.746 1.00 90.50 177 ASP A N 1
ATOM 1375 C CA . ASP A 1 177 ? 18.593 4.806 -27.670 1.00 90.50 177 ASP A CA 1
ATOM 1376 C C . ASP A 1 177 ? 17.500 3.719 -27.700 1.00 90.50 177 A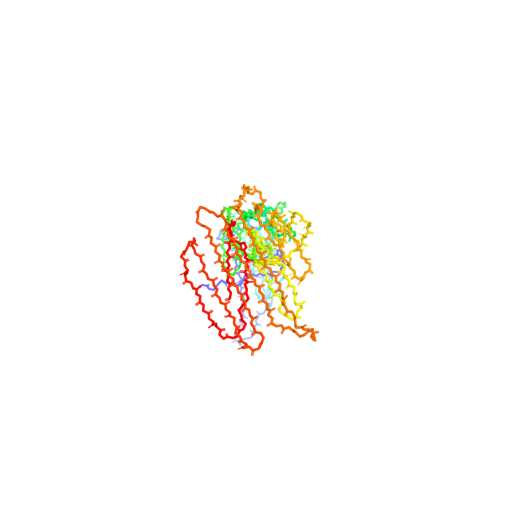SP A C 1
ATOM 1378 O O . ASP A 1 177 ? 17.618 2.787 -28.496 1.00 90.50 177 ASP A O 1
ATOM 1382 N N . GLU A 1 178 ? 16.418 3.867 -26.925 1.00 91.19 178 GLU A N 1
ATOM 1383 C CA . GLU A 1 178 ? 15.269 2.958 -26.775 1.00 91.19 178 GLU A CA 1
ATOM 1384 C C . GLU A 1 178 ? 15.536 1.691 -25.931 1.00 91.19 178 GLU A C 1
ATOM 1386 O O . GLU A 1 178 ? 14.791 0.711 -26.018 1.00 91.19 178 GLU A O 1
ATOM 1391 N N . ASN A 1 179 ? 16.559 1.687 -25.071 1.00 92.69 179 ASN A N 1
ATOM 1392 C CA . ASN A 1 179 ? 16.710 0.671 -24.028 1.00 92.69 179 ASN A CA 1
ATOM 1393 C C . ASN A 1 179 ? 15.644 0.869 -22.942 1.00 92.69 179 ASN A C 1
ATOM 1395 O O . ASN A 1 179 ? 15.529 1.938 -22.342 1.00 92.69 179 ASN A O 1
ATOM 1399 N N . ILE A 1 180 ? 14.867 -0.184 -22.682 1.00 96.50 180 ILE A N 1
ATOM 1400 C CA . ILE A 1 180 ? 13.754 -0.171 -21.728 1.00 96.50 180 ILE A CA 1
ATOM 1401 C C . ILE A 1 180 ? 14.160 -0.937 -20.472 1.00 96.50 180 ILE A C 1
ATOM 1403 O O . ILE A 1 180 ? 14.547 -2.104 -20.535 1.00 96.50 180 ILE A O 1
ATOM 1407 N N . GLU A 1 181 ? 14.038 -0.284 -19.323 1.00 98.19 181 GLU A N 1
ATOM 1408 C CA . GLU A 1 181 ? 14.243 -0.902 -18.018 1.00 98.19 181 GLU A CA 1
ATOM 1409 C C . GLU A 1 181 ? 13.142 -1.934 -17.722 1.00 98.19 181 GLU A C 1
ATOM 1411 O O . GLU A 1 181 ? 11.967 -1.713 -18.027 1.00 98.19 181 GLU A O 1
ATOM 1416 N N . GLU A 1 182 ? 13.488 -3.047 -17.069 1.00 97.81 182 GLU A N 1
ATOM 1417 C CA . GLU A 1 182 ? 12.470 -3.958 -16.539 1.00 97.81 182 GLU A CA 1
ATOM 1418 C C . GLU A 1 182 ? 11.538 -3.226 -15.560 1.00 97.81 182 GLU A C 1
ATOM 1420 O O . GLU A 1 182 ? 11.977 -2.444 -14.712 1.00 97.81 182 GLU A O 1
ATOM 1425 N N . VAL A 1 183 ? 10.235 -3.513 -15.644 1.00 98.12 183 VAL A N 1
ATOM 1426 C CA . VAL A 1 183 ? 9.249 -2.914 -14.738 1.00 98.12 183 VAL A CA 1
ATOM 1427 C C . VAL A 1 183 ? 9.536 -3.356 -13.306 1.00 98.12 183 VAL A C 1
ATOM 1429 O O . VAL A 1 183 ? 9.488 -4.541 -12.975 1.00 98.12 183 VAL A O 1
ATOM 1432 N N . LYS A 1 184 ? 9.791 -2.380 -12.435 1.00 98.38 184 LYS A N 1
ATOM 1433 C CA . LYS A 1 184 ? 9.981 -2.581 -10.997 1.00 98.38 184 LYS A CA 1
ATOM 1434 C C . LYS A 1 184 ? 8.757 -2.140 -10.226 1.00 98.38 184 LYS A C 1
ATOM 1436 O O . LYS A 1 184 ? 7.996 -1.295 -10.686 1.00 98.38 184 LYS A O 1
ATOM 1441 N N . SER A 1 185 ? 8.612 -2.668 -9.015 1.00 97.81 185 SER A N 1
ATOM 1442 C CA . SER A 1 185 ? 7.532 -2.299 -8.108 1.00 97.81 185 SER A CA 1
ATOM 1443 C C . SER A 1 185 ? 8.037 -1.887 -6.726 1.00 97.81 185 SER A C 1
ATOM 1445 O O . SER A 1 185 ? 9.096 -2.314 -6.254 1.00 97.81 185 SER A O 1
ATOM 1447 N N . LYS A 1 186 ? 7.267 -1.024 -6.064 1.00 97.81 186 LYS A N 1
ATOM 1448 C CA . LYS A 1 186 ? 7.454 -0.633 -4.669 1.00 97.81 186 LYS A CA 1
ATOM 1449 C C . LYS A 1 186 ? 6.099 -0.607 -3.972 1.00 97.81 186 LYS A C 1
ATOM 1451 O O . LYS A 1 186 ? 5.263 0.226 -4.308 1.00 97.81 186 LYS A O 1
ATOM 1456 N N . SER A 1 187 ? 5.911 -1.488 -2.993 1.00 97.56 187 SER A N 1
ATOM 1457 C CA . SER A 1 187 ? 4.716 -1.509 -2.150 1.00 97.56 187 SER A CA 1
ATOM 1458 C C . SER A 1 187 ? 4.929 -0.776 -0.827 1.00 97.56 187 SER A C 1
ATOM 1460 O O . SER A 1 187 ? 6.050 -0.695 -0.304 1.00 97.56 187 SER A O 1
ATOM 1462 N N . PHE A 1 188 ? 3.844 -0.222 -0.302 1.00 97.94 188 PHE A N 1
ATOM 1463 C CA . PHE A 1 188 ? 3.751 0.378 1.025 1.00 97.94 188 PHE A CA 1
ATOM 1464 C C . PHE A 1 188 ? 2.288 0.391 1.477 1.00 97.94 188 PHE A C 1
ATOM 1466 O O . PHE A 1 188 ? 1.386 0.167 0.676 1.00 97.94 188 PHE A O 1
ATOM 1473 N N . TYR A 1 189 ? 2.056 0.661 2.758 1.00 98.00 189 TYR A N 1
ATOM 1474 C CA . TYR A 1 189 ? 0.708 0.767 3.310 1.00 98.00 189 TYR A CA 1
ATOM 1475 C C . TYR A 1 189 ? 0.492 2.145 3.924 1.00 98.00 189 TYR A C 1
ATOM 1477 O O . TYR A 1 189 ? 1.430 2.745 4.456 1.00 98.00 189 TYR A O 1
ATOM 1485 N N . ILE A 1 190 ? -0.739 2.639 3.885 1.00 98.25 190 ILE A N 1
ATOM 1486 C CA . ILE A 1 190 ? -1.146 3.856 4.584 1.00 98.25 190 ILE A CA 1
ATOM 1487 C C . ILE A 1 190 ? -2.250 3.513 5.577 1.00 98.25 190 ILE A C 1
ATOM 1489 O O . ILE A 1 190 ? -3.256 2.909 5.221 1.00 98.25 190 ILE A O 1
ATOM 1493 N N . ASP A 1 191 ? -2.088 3.970 6.811 1.00 97.62 191 ASP A N 1
ATOM 1494 C CA . ASP A 1 191 ? -3.161 4.021 7.795 1.00 97.62 191 ASP A CA 1
ATOM 1495 C C . ASP A 1 191 ? -2.896 5.146 8.796 1.00 97.62 191 ASP A C 1
ATOM 1497 O O . ASP A 1 191 ? -1.907 5.168 9.531 1.00 97.62 191 ASP A O 1
ATOM 1501 N N . LYS A 1 192 ? -3.806 6.118 8.786 1.00 95.50 192 LYS A N 1
ATOM 1502 C CA . LYS A 1 192 ? -3.733 7.357 9.568 1.00 95.50 192 LYS A CA 1
ATOM 1503 C C . LYS A 1 192 ? -4.627 7.306 10.805 1.00 95.50 192 LYS A C 1
ATOM 1505 O O . LYS A 1 192 ? -4.633 8.262 11.588 1.00 95.50 192 LYS A O 1
ATOM 1510 N N . THR A 1 193 ? -5.452 6.271 10.920 1.00 95.38 193 THR A N 1
ATOM 1511 C CA . THR A 1 193 ? -6.486 6.160 11.940 1.00 95.38 193 THR A CA 1
ATOM 1512 C C . THR A 1 193 ? -5.927 5.441 13.146 1.00 95.38 193 THR A C 1
ATOM 1514 O O . THR A 1 193 ? -5.223 4.459 13.026 1.00 95.38 193 THR A O 1
ATOM 1517 N N . ALA A 1 194 ? -6.173 5.989 14.330 1.00 96.62 194 ALA A N 1
ATOM 1518 C CA . ALA A 1 194 ? -5.762 5.327 15.553 1.00 96.62 194 ALA A CA 1
ATOM 1519 C C . ALA A 1 194 ? -6.825 4.305 15.979 1.00 96.62 194 ALA A C 1
ATOM 1521 O O . ALA A 1 194 ? -8.013 4.566 15.779 1.00 96.62 194 ALA A O 1
ATOM 1522 N N . PRO A 1 195 ? -6.422 3.185 16.605 1.00 98.06 195 PRO A N 1
ATOM 1523 C CA . PRO A 1 195 ? -7.341 2.112 16.961 1.00 98.06 195 PRO A CA 1
ATOM 1524 C C . PRO A 1 195 ? -8.346 2.554 18.030 1.00 98.06 195 PRO A C 1
ATOM 1526 O O . PRO A 1 195 ? -8.031 3.357 18.908 1.00 98.06 195 PRO A O 1
ATOM 1529 N N . GLU A 1 196 ? -9.537 1.974 18.037 1.00 98.06 196 GLU A N 1
ATOM 1530 C CA . GLU A 1 196 ? -10.578 2.260 19.025 1.00 98.06 196 GLU A CA 1
ATOM 1531 C C . GLU A 1 196 ? -10.655 1.161 20.096 1.00 98.06 196 GLU A C 1
ATOM 1533 O O . GLU A 1 196 ? -10.304 0.008 19.853 1.00 98.06 196 GLU A O 1
ATOM 1538 N N . LEU A 1 197 ? -11.116 1.494 21.305 1.00 98.25 197 LEU A N 1
ATOM 1539 C CA . LEU A 1 197 ? -11.445 0.511 22.337 1.00 98.25 197 LEU A CA 1
ATOM 1540 C C . LEU A 1 197 ? -12.914 0.114 22.213 1.00 98.25 197 LEU A C 1
ATOM 1542 O O . LEU A 1 197 ? -13.795 0.975 22.224 1.00 98.25 197 LEU A O 1
ATOM 1546 N N . LYS A 1 198 ? -13.181 -1.189 22.237 1.00 97.81 198 LYS A N 1
ATOM 1547 C CA . LYS A 1 198 ? -14.507 -1.773 22.413 1.00 97.81 198 LYS A CA 1
ATOM 1548 C C . LYS A 1 198 ? -14.578 -2.546 23.728 1.00 97.81 198 LYS A C 1
ATOM 1550 O O . LYS A 1 198 ? -13.694 -3.332 24.059 1.00 97.81 198 LYS A O 1
ATOM 1555 N N . ILE A 1 199 ? -15.651 -2.313 24.472 1.00 97.38 199 ILE A N 1
ATOM 1556 C CA . ILE A 1 199 ? -16.029 -3.036 25.683 1.00 97.38 199 ILE A CA 1
ATOM 1557 C C . ILE A 1 199 ? -17.266 -3.851 25.348 1.00 97.38 199 ILE A C 1
ATOM 1559 O O . ILE A 1 199 ? -18.272 -3.292 24.912 1.00 97.38 199 ILE A O 1
ATOM 1563 N N . SER A 1 200 ? -17.211 -5.152 25.592 1.00 96.56 200 SER A N 1
ATOM 1564 C CA . SER A 1 200 ? -18.351 -6.055 25.470 1.00 96.56 200 SER A CA 1
ATOM 1565 C C . SER A 1 200 ? -18.448 -6.962 26.698 1.00 96.56 200 SER A C 1
ATOM 1567 O O . SER A 1 200 ? -17.602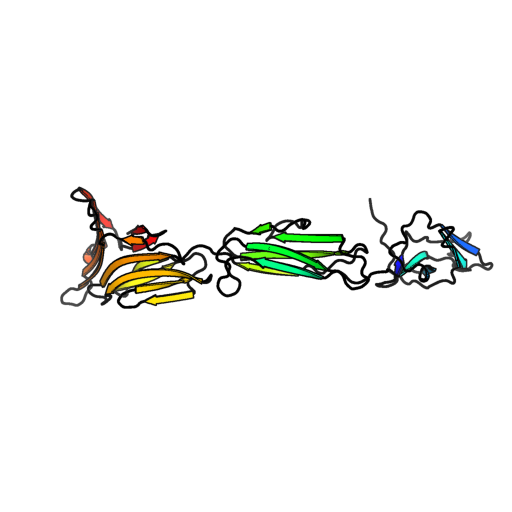 -6.916 27.593 1.00 96.56 200 SER A O 1
ATOM 1569 N N . TYR A 1 201 ? -19.510 -7.760 26.783 1.00 96.06 201 TYR A N 1
ATOM 1570 C CA . TYR A 1 201 ? -19.672 -8.750 27.843 1.00 96.06 201 TYR A CA 1
ATOM 1571 C C . TYR A 1 201 ? -19.881 -10.126 27.227 1.00 96.06 201 TYR A C 1
ATOM 1573 O O . TYR A 1 201 ? -20.805 -10.324 26.434 1.00 96.06 201 TYR A O 1
ATOM 1581 N N . ASP A 1 202 ? -19.037 -11.079 27.600 1.00 95.56 202 ASP A N 1
ATOM 1582 C CA . ASP A 1 202 ? -19.173 -12.464 27.183 1.00 95.56 202 ASP A CA 1
ATOM 1583 C C . ASP A 1 202 ? -20.109 -13.178 28.163 1.00 95.56 202 ASP A C 1
ATOM 1585 O O . ASP A 1 202 ? -19.780 -13.430 29.322 1.00 95.56 202 ASP A O 1
ATOM 1589 N N . LYS A 1 203 ? -21.321 -13.494 27.700 1.00 92.62 203 LYS A N 1
ATOM 1590 C CA . LYS A 1 203 ? -22.341 -14.165 28.519 1.00 92.62 203 LYS A CA 1
ATOM 1591 C C . LYS A 1 203 ? -21.994 -15.610 28.879 1.00 92.62 203 LYS A C 1
ATOM 1593 O O . LYS A 1 203 ? -22.590 -16.139 29.815 1.00 92.62 203 LYS A O 1
ATOM 1598 N N . ASP A 1 204 ? -21.125 -16.258 28.110 1.00 93.06 204 ASP A N 1
ATOM 1599 C CA . ASP A 1 204 ? -20.800 -17.671 28.281 1.00 93.06 204 ASP A CA 1
ATOM 1600 C C . ASP A 1 204 ? -19.636 -17.818 29.266 1.00 93.06 204 ASP A C 1
ATOM 1602 O O . ASP A 1 204 ? -19.682 -18.680 30.146 1.00 93.06 204 ASP A O 1
ATOM 1606 N N . ASN A 1 205 ? -18.662 -16.905 29.198 1.00 94.69 205 ASN A N 1
ATOM 1607 C CA . ASN A 1 205 ? -17.552 -16.818 30.151 1.00 94.69 205 ASN A CA 1
ATOM 1608 C C . ASN A 1 205 ? -17.838 -15.919 31.371 1.00 94.69 205 ASN A C 1
ATOM 1610 O O . ASN A 1 205 ? -17.090 -15.958 32.349 1.00 94.69 205 ASN A O 1
ATOM 1614 N N . LEU A 1 206 ? -18.945 -15.167 31.350 1.00 94.56 206 LEU A N 1
ATOM 1615 C CA . LEU A 1 206 ? -19.399 -14.260 32.411 1.00 94.56 206 LEU A CA 1
ATOM 1616 C C . LEU A 1 206 ? -18.362 -13.197 32.801 1.00 94.56 206 LEU A C 1
ATOM 1618 O O . LEU A 1 206 ? -18.146 -12.934 33.985 1.00 94.56 206 LEU A O 1
ATOM 1622 N N . ASN A 1 207 ? -17.737 -12.565 31.812 1.00 95.12 207 ASN A N 1
ATOM 1623 C CA . ASN A 1 207 ? -16.735 -11.526 32.022 1.00 95.12 207 ASN A CA 1
ATOM 1624 C C . ASN A 1 207 ? -16.861 -10.376 31.016 1.00 95.12 207 ASN A C 1
ATOM 1626 O O . ASN A 1 207 ? -17.364 -10.527 29.901 1.00 95.12 207 ASN A O 1
ATOM 1630 N N . THR A 1 208 ? -16.372 -9.204 31.416 1.00 96.81 208 THR A N 1
ATOM 1631 C CA . THR A 1 208 ? -16.188 -8.079 30.496 1.00 96.81 208 THR A CA 1
ATOM 1632 C C . THR A 1 208 ? -14.958 -8.303 29.622 1.00 96.81 208 THR A C 1
ATOM 1634 O O . THR A 1 208 ? -13.867 -8.591 30.119 1.00 96.81 208 THR A O 1
ATOM 1637 N N . VAL A 1 209 ? -15.126 -8.109 28.317 1.00 96.69 209 VAL A N 1
ATOM 1638 C CA . VAL A 1 209 ? -14.074 -8.223 27.308 1.00 96.69 209 VAL A CA 1
ATOM 1639 C C . VAL A 1 209 ? -13.697 -6.826 26.819 1.00 96.69 209 VAL A C 1
ATOM 1641 O O . VAL A 1 209 ? -14.562 -5.996 26.536 1.00 96.69 209 VAL A O 1
ATOM 1644 N N . LEU A 1 210 ? -12.391 -6.563 26.760 1.00 97.38 210 LEU A N 1
ATOM 1645 C CA . LEU A 1 210 ? -11.806 -5.321 26.259 1.00 97.38 210 LEU A CA 1
ATOM 1646 C C . LEU A 1 210 ? -10.989 -5.636 25.015 1.00 97.38 210 LEU A C 1
ATOM 1648 O O . LEU A 1 210 ? -10.056 -6.433 25.089 1.00 97.38 210 LEU A O 1
ATOM 1652 N N . GLU A 1 211 ? -11.312 -4.991 23.903 1.00 97.44 211 GLU A N 1
ATOM 1653 C CA . GLU A 1 211 ? -10.675 -5.250 22.614 1.00 97.44 211 GLU A CA 1
ATOM 1654 C C . GLU A 1 211 ? -10.292 -3.942 21.936 1.00 97.44 211 GLU A C 1
ATOM 1656 O O . GLU A 1 211 ? -11.049 -2.973 21.947 1.00 97.44 211 GLU A O 1
ATOM 1661 N N . GLY A 1 212 ? -9.105 -3.922 21.333 1.00 97.94 212 GLY A N 1
ATOM 1662 C CA . GLY A 1 212 ? -8.775 -2.910 20.341 1.00 97.94 212 GLY A CA 1
ATOM 1663 C C . GLY A 1 212 ? -9.396 -3.278 19.001 1.00 97.94 212 GLY A C 1
ATOM 1664 O O . GLY A 1 212 ? -9.362 -4.443 18.606 1.00 97.94 212 GLY A O 1
ATOM 1665 N N . VAL A 1 213 ? -9.943 -2.293 18.303 1.00 97.62 213 VAL A N 1
ATOM 1666 C CA . VAL A 1 213 ? -10.546 -2.457 16.982 1.00 97.62 213 VAL A CA 1
ATOM 1667 C C . VAL A 1 213 ? -9.921 -1.449 16.031 1.00 97.62 213 VAL A C 1
ATOM 1669 O O . VAL A 1 213 ? -9.807 -0.273 16.362 1.00 97.62 213 VAL A O 1
ATOM 1672 N N . ASP A 1 214 ? -9.518 -1.925 14.861 1.00 97.56 214 ASP A N 1
ATOM 1673 C CA . ASP A 1 214 ? -8.924 -1.121 13.799 1.00 97.56 214 ASP A CA 1
ATOM 1674 C C . ASP A 1 214 ? -9.170 -1.784 12.433 1.00 97.56 214 ASP A C 1
ATOM 1676 O O . ASP A 1 214 ? -9.349 -3.005 12.376 1.00 97.56 214 ASP A O 1
ATOM 1680 N N . GLU A 1 215 ? -9.183 -0.998 11.353 1.00 95.62 215 GLU A N 1
ATOM 1681 C CA . GLU A 1 215 ? -9.422 -1.474 9.981 1.00 95.62 215 GLU A CA 1
ATOM 1682 C C . GLU A 1 215 ? -8.353 -2.476 9.513 1.00 95.62 215 GLU A C 1
ATOM 1684 O O . GLU A 1 215 ? -8.679 -3.489 8.889 1.00 95.62 215 GLU A O 1
ATOM 1689 N N . PHE A 1 216 ? -7.087 -2.243 9.867 1.00 95.62 216 PHE A N 1
ATOM 1690 C CA . PHE A 1 216 ? -5.951 -3.086 9.474 1.00 95.62 216 PHE A CA 1
ATOM 1691 C C . PHE A 1 216 ? -5.461 -3.986 10.615 1.00 95.62 216 PHE A C 1
ATOM 1693 O O . PHE A 1 216 ? -4.665 -4.919 10.410 1.00 95.62 216 PHE A O 1
ATOM 1700 N N . GLY A 1 217 ? -6.018 -3.777 11.804 1.00 95.81 217 GLY A N 1
ATOM 1701 C CA . GLY A 1 217 ? -5.931 -4.654 12.956 1.00 95.81 217 GLY A CA 1
ATOM 1702 C C . GLY A 1 217 ? -4.884 -4.222 13.976 1.00 95.81 217 GLY A C 1
ATOM 1703 O O . GLY A 1 217 ? -4.036 -3.362 13.752 1.00 95.81 217 GLY A O 1
ATOM 1704 N N . ILE A 1 218 ? -4.938 -4.874 15.134 1.00 97.56 218 ILE A N 1
ATOM 1705 C CA . ILE A 1 218 ? -4.140 -4.516 16.307 1.00 97.56 218 ILE A CA 1
ATOM 1706 C C . ILE A 1 218 ? -2.801 -5.257 16.306 1.00 97.56 218 ILE A C 1
ATOM 1708 O O . ILE A 1 218 ? -2.755 -6.466 16.078 1.00 97.56 218 ILE A O 1
ATOM 1712 N N . SER A 1 219 ? -1.710 -4.542 16.588 1.00 96.88 219 SER A N 1
ATOM 1713 C CA . SER A 1 219 ? -0.380 -5.127 16.806 1.00 96.88 219 SER A CA 1
ATOM 1714 C C . SER A 1 219 ? -0.094 -5.375 18.285 1.00 96.88 219 SER A C 1
ATOM 1716 O O . SER A 1 219 ? 0.582 -6.344 18.628 1.00 96.88 219 SER A O 1
ATOM 1718 N N . ASN A 1 220 ? -0.620 -4.525 19.172 1.00 97.50 220 ASN A N 1
ATOM 1719 C CA . ASN A 1 220 ? -0.428 -4.653 20.609 1.00 97.50 220 ASN A CA 1
ATOM 1720 C C . ASN A 1 220 ? -1.622 -4.106 21.401 1.00 97.50 220 ASN A C 1
ATOM 1722 O O . ASN A 1 220 ? -2.158 -3.041 21.096 1.00 97.50 220 ASN A O 1
ATOM 1726 N N . PHE A 1 221 ? -1.985 -4.809 22.471 1.00 98.25 221 PHE A N 1
ATOM 1727 C CA . PHE A 1 221 ? -2.979 -4.370 23.444 1.00 98.25 221 PHE A CA 1
ATOM 1728 C C . PHE A 1 221 ? -2.413 -4.556 24.850 1.00 98.25 221 PHE A C 1
ATOM 1730 O O . PHE A 1 221 ? -2.070 -5.669 25.251 1.00 98.25 221 PHE A O 1
ATOM 1737 N N . SER A 1 222 ? -2.321 -3.469 25.612 1.00 97.62 222 SER A N 1
ATOM 1738 C CA . SER A 1 222 ? -1.805 -3.478 26.977 1.00 97.62 222 SER A CA 1
ATOM 1739 C C . SER A 1 222 ? -2.792 -2.827 27.934 1.00 97.62 222 SER A C 1
ATOM 1741 O O . SER A 1 222 ? -3.305 -1.737 27.683 1.00 97.62 222 SER A O 1
ATOM 1743 N N . LYS A 1 223 ? -3.028 -3.489 29.067 1.00 96.00 223 LYS A N 1
ATOM 1744 C CA . LYS A 1 223 ? -3.867 -3.001 30.161 1.00 96.00 223 LYS A CA 1
ATOM 1745 C C . LYS A 1 223 ? -3.049 -2.969 31.449 1.00 96.00 223 LYS A C 1
ATOM 1747 O O . LYS A 1 223 ? -2.414 -3.949 31.828 1.00 96.00 223 LYS A O 1
ATOM 1752 N N . THR A 1 224 ? -3.159 -1.863 32.170 1.00 94.00 224 THR A N 1
ATOM 1753 C CA . THR A 1 224 ? -2.726 -1.711 33.564 1.00 94.00 224 THR A CA 1
ATOM 1754 C C . THR A 1 224 ? -3.937 -1.392 34.446 1.00 94.00 224 THR A C 1
ATOM 1756 O O . THR A 1 224 ? -5.067 -1.301 33.966 1.00 94.00 224 THR A O 1
ATOM 1759 N N . THR A 1 225 ? -3.728 -1.191 35.746 1.00 88.75 225 THR A N 1
ATOM 1760 C CA . THR A 1 225 ? -4.805 -0.775 36.661 1.00 88.75 225 THR A CA 1
ATOM 1761 C C . THR A 1 225 ? -5.385 0.603 36.322 1.00 88.75 225 THR A C 1
ATOM 1763 O O . THR A 1 225 ? -6.565 0.835 36.562 1.00 88.75 225 THR A O 1
ATOM 1766 N N . GLY A 1 226 ? -4.577 1.509 35.755 1.00 95.44 226 GLY A N 1
ATOM 1767 C CA . GLY A 1 226 ? -4.963 2.905 35.505 1.00 95.44 226 GLY A CA 1
ATOM 1768 C C . GLY A 1 226 ? -5.032 3.324 34.035 1.00 95.44 226 GLY A C 1
ATOM 1769 O O . GLY A 1 226 ? -5.407 4.463 33.745 1.00 95.44 226 GLY A O 1
ATOM 1770 N N . ALA A 1 227 ? -4.631 2.455 33.106 1.00 97.12 227 ALA A N 1
ATOM 1771 C CA . ALA A 1 227 ? -4.545 2.802 31.693 1.00 97.12 227 ALA A CA 1
ATOM 1772 C C . ALA A 1 227 ? -4.670 1.596 30.757 1.00 97.12 227 ALA A C 1
ATOM 1774 O O . ALA A 1 227 ? -4.251 0.489 31.101 1.00 97.12 227 ALA A O 1
ATOM 1775 N N . ILE A 1 228 ? -5.170 1.861 29.552 1.00 98.25 228 ILE A N 1
ATOM 1776 C CA . ILE A 1 228 ? -5.122 0.975 28.389 1.00 98.25 228 ILE A CA 1
ATOM 1777 C C . ILE A 1 228 ? -4.308 1.671 27.297 1.00 98.25 228 ILE A C 1
ATOM 1779 O O . ILE A 1 228 ? -4.476 2.869 27.062 1.00 98.25 228 ILE A O 1
ATOM 1783 N N . GLU A 1 229 ? -3.443 0.916 26.631 1.00 98.31 229 GLU A N 1
ATOM 1784 C CA . GLU A 1 229 ? -2.708 1.345 25.446 1.00 98.31 229 GLU A CA 1
ATOM 1785 C C . GLU A 1 229 ? -2.917 0.327 24.325 1.00 98.31 229 GLU A C 1
ATOM 1787 O O . GLU A 1 229 ? -2.640 -0.862 24.489 1.00 98.31 229 GLU A O 1
ATOM 1792 N N . ILE A 1 230 ? -3.425 0.809 23.194 1.00 98.50 230 ILE A N 1
ATOM 1793 C CA . ILE A 1 230 ? -3.716 0.019 21.998 1.00 98.50 230 ILE A CA 1
ATOM 1794 C C . ILE A 1 230 ? -2.823 0.543 20.882 1.00 98.50 230 ILE A C 1
ATOM 1796 O O . ILE A 1 230 ? -2.715 1.756 20.709 1.00 98.50 230 ILE A O 1
ATOM 1800 N N . THR A 1 231 ? -2.161 -0.345 20.149 1.00 97.81 231 THR A N 1
ATOM 1801 C CA . THR A 1 231 ? -1.341 -0.005 18.982 1.00 97.81 231 THR A CA 1
ATOM 1802 C C . THR A 1 231 ? -1.790 -0.844 17.796 1.00 97.81 231 THR A C 1
ATOM 1804 O O . THR A 1 231 ? -1.922 -2.061 17.927 1.00 97.81 231 THR A O 1
ATOM 1807 N N . ASP A 1 232 ? -2.037 -0.212 16.656 1.00 97.31 232 ASP A N 1
ATOM 1808 C CA . ASP A 1 232 ? -2.360 -0.911 15.407 1.00 97.31 232 ASP A CA 1
ATOM 1809 C C . ASP A 1 232 ? -1.092 -1.362 14.659 1.00 97.31 232 ASP A C 1
ATOM 1811 O O . ASP A 1 232 ? 0.036 -1.201 15.142 1.00 97.31 232 ASP A O 1
ATOM 1815 N N . LYS A 1 233 ? -1.259 -1.956 13.476 1.00 96.44 233 LYS A N 1
ATOM 1816 C CA . LYS A 1 233 ? -0.129 -2.378 12.630 1.00 96.44 233 LYS A CA 1
ATOM 1817 C C . LYS A 1 233 ? 0.653 -1.221 12.009 1.00 96.44 233 LYS A C 1
ATOM 1819 O O . LYS A 1 233 ? 1.845 -1.385 11.754 1.00 96.44 233 LYS A O 1
ATOM 1824 N N . ALA A 1 234 ? 0.026 -0.069 11.793 1.00 96.69 234 ALA A N 1
ATOM 1825 C CA . ALA A 1 234 ? 0.701 1.129 11.306 1.00 96.69 234 ALA A CA 1
ATOM 1826 C C . ALA A 1 234 ? 1.504 1.848 12.402 1.00 96.69 234 ALA A C 1
ATOM 1828 O O . ALA A 1 234 ? 2.336 2.714 12.117 1.00 96.69 234 ALA A O 1
ATOM 1829 N N . GLY A 1 235 ? 1.312 1.468 13.664 1.00 96.19 235 GLY A N 1
ATOM 1830 C CA . GLY A 1 235 ? 1.894 2.119 14.826 1.00 96.19 235 GLY A CA 1
ATOM 1831 C C . GLY A 1 235 ? 1.136 3.378 15.254 1.00 96.19 235 GLY A C 1
ATOM 1832 O O . GLY A 1 235 ? 1.733 4.235 15.923 1.00 96.19 235 GLY A O 1
ATOM 1833 N N . ASN A 1 236 ? -0.132 3.552 14.867 1.00 97.00 236 ASN A N 1
ATOM 1834 C CA . ASN A 1 236 ? -0.992 4.503 15.560 1.00 97.00 236 ASN A CA 1
ATOM 1835 C C . ASN A 1 236 ? -1.348 3.952 16.940 1.00 97.00 236 ASN A C 1
ATOM 1837 O O . ASN A 1 236 ? -1.412 2.744 17.168 1.00 97.00 236 ASN A O 1
ATOM 1841 N N . ILE A 1 237 ? -1.523 4.863 17.893 1.00 96.81 237 ILE A N 1
ATOM 1842 C CA . ILE A 1 237 ? -1.662 4.524 19.306 1.00 96.81 237 ILE A CA 1
ATOM 1843 C C . ILE A 1 237 ? -2.888 5.210 19.883 1.00 96.81 237 ILE A C 1
ATOM 1845 O O . ILE A 1 237 ? -3.054 6.417 19.723 1.00 96.81 237 ILE A O 1
ATOM 1849 N N . THR A 1 238 ? -3.660 4.471 20.668 1.00 98.44 238 THR A N 1
ATOM 1850 C CA . THR A 1 238 ? -4.715 5.021 21.520 1.00 98.44 238 THR A CA 1
ATOM 1851 C C . THR A 1 238 ? -4.385 4.746 22.972 1.00 98.44 238 THR A C 1
ATOM 1853 O O . THR A 1 238 ? -4.224 3.595 23.378 1.00 98.44 238 THR A O 1
ATOM 1856 N N . LYS A 1 239 ? -4.265 5.815 23.764 1.00 97.88 239 LYS A N 1
ATOM 1857 C CA . LYS A 1 239 ? -4.031 5.743 25.211 1.00 97.88 239 LYS A CA 1
ATOM 1858 C C . LYS A 1 239 ? -5.259 6.228 25.950 1.00 97.88 239 LYS A C 1
ATOM 1860 O O . LYS A 1 239 ? -5.716 7.348 25.734 1.00 97.88 239 LYS A O 1
ATOM 1865 N N . ILE A 1 240 ? -5.756 5.406 26.860 1.00 98.19 240 ILE A N 1
ATOM 1866 C CA . ILE A 1 240 ? -6.934 5.695 27.670 1.00 98.19 240 ILE A CA 1
ATOM 1867 C C . ILE A 1 240 ? -6.519 5.614 29.128 1.00 98.19 240 ILE A C 1
ATOM 1869 O O . ILE A 1 240 ? -5.940 4.616 29.545 1.00 98.19 240 ILE A O 1
ATOM 1873 N N . THR A 1 241 ? -6.831 6.642 29.914 1.00 98.12 241 THR A N 1
ATOM 1874 C CA . THR A 1 241 ? -6.666 6.595 31.372 1.00 98.12 241 THR A CA 1
ATOM 1875 C C . THR A 1 241 ? -8.016 6.442 32.049 1.00 98.12 241 THR A C 1
ATOM 1877 O O . THR A 1 241 ? -9.028 6.972 31.577 1.00 98.12 2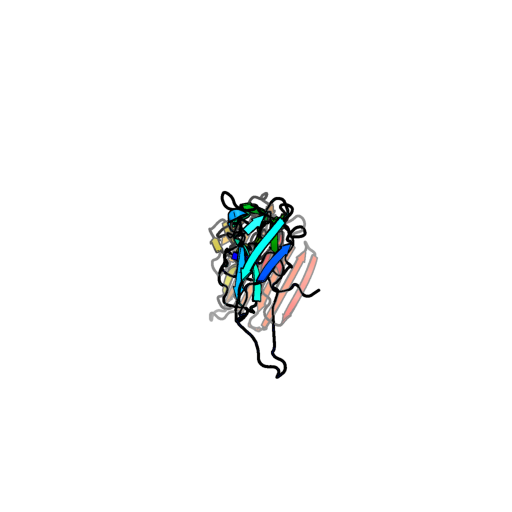41 THR A O 1
ATOM 1880 N N . GLY A 1 242 ? -8.049 5.717 33.160 1.00 97.31 242 GLY A N 1
ATOM 1881 C CA . GLY A 1 242 ? -9.306 5.351 33.790 1.00 97.31 242 GLY A CA 1
ATOM 1882 C C . GLY A 1 242 ? -9.145 4.428 34.985 1.00 97.31 242 GLY A C 1
ATOM 1883 O O . GLY A 1 242 ? -8.049 4.250 35.512 1.00 97.31 242 GLY A O 1
ATOM 1884 N N . VAL A 1 243 ? -10.265 3.851 35.399 1.00 96.00 243 VAL A N 1
ATOM 1885 C CA . VAL A 1 243 ? -10.325 2.719 36.326 1.00 96.00 243 VAL A CA 1
ATOM 1886 C C . VAL A 1 243 ? -10.816 1.520 35.527 1.00 96.00 243 VAL A C 1
ATOM 1888 O O . VAL A 1 243 ? -11.800 1.651 34.802 1.00 96.00 243 VAL A O 1
ATOM 1891 N N . PHE A 1 244 ? -10.136 0.379 35.639 1.00 95.69 244 PHE A N 1
ATOM 1892 C CA . PHE A 1 244 ? -10.449 -0.841 34.884 1.00 95.69 244 PHE A CA 1
ATOM 1893 C C . PHE A 1 244 ? -10.447 -2.071 35.804 1.00 95.69 244 PHE A C 1
ATOM 1895 O O . PHE A 1 244 ? -9.656 -3.007 35.621 1.00 95.69 244 PHE A O 1
ATOM 1902 N N . ASP A 1 245 ? -11.327 -2.056 36.800 1.00 94.25 245 ASP A N 1
ATOM 1903 C CA . ASP A 1 245 ? -11.451 -3.110 37.804 1.00 94.25 245 ASP A CA 1
ATOM 1904 C C . ASP A 1 245 ? -12.319 -4.238 37.236 1.00 94.25 245 ASP A C 1
ATOM 1906 O O . ASP A 1 245 ? -13.533 -4.096 37.124 1.00 94.25 245 ASP A O 1
ATOM 1910 N N . LEU A 1 246 ? -11.687 -5.340 36.824 1.00 92.56 246 LEU A N 1
ATOM 1911 C CA . LEU A 1 246 ? -12.371 -6.505 36.255 1.00 92.56 246 LEU A CA 1
ATOM 1912 C C . LEU A 1 246 ? -12.176 -7.701 37.188 1.00 92.56 246 LEU A C 1
ATOM 1914 O O . LEU A 1 246 ? -11.091 -8.285 37.212 1.00 92.56 246 LEU A O 1
ATOM 1918 N N . ASP A 1 247 ? -13.199 -8.022 37.977 1.00 89.38 247 ASP A N 1
ATOM 1919 C CA . ASP A 1 247 ? -13.216 -9.159 38.909 1.00 89.38 247 ASP A CA 1
ATOM 1920 C C . ASP A 1 247 ? -14.201 -10.268 38.482 1.00 89.38 247 ASP A C 1
ATOM 1922 O O . ASP A 1 247 ? -14.359 -11.270 39.183 1.00 89.38 247 ASP A O 1
ATOM 1926 N N . ASN A 1 248 ? -14.834 -10.096 37.314 1.00 85.19 248 ASN A N 1
ATOM 1927 C CA . ASN A 1 248 ? -15.869 -10.919 36.681 1.00 85.19 248 ASN A CA 1
ATOM 1928 C C . ASN A 1 248 ? -17.225 -10.929 37.405 1.00 85.19 248 ASN A C 1
ATOM 1930 O O . ASN A 1 248 ? -18.225 -11.361 36.836 1.00 85.19 248 ASN A O 1
ATOM 1934 N N . THR A 1 249 ? -17.305 -10.457 38.648 1.00 82.94 249 THR A N 1
ATOM 1935 C CA . THR A 1 249 ? -18.543 -10.463 39.443 1.00 82.94 249 THR A CA 1
ATOM 1936 C C . THR A 1 249 ? -19.226 -9.101 39.485 1.00 82.94 249 THR A C 1
ATOM 1938 O O . THR A 1 249 ? -20.456 -9.032 39.452 1.00 82.94 249 THR A O 1
ATOM 1941 N N . ASN A 1 250 ? -18.435 -8.032 39.541 1.00 86.25 250 ASN A N 1
ATOM 1942 C CA . ASN A 1 250 ? -18.831 -6.632 39.563 1.00 86.25 250 ASN A CA 1
ATOM 1943 C C . ASN A 1 250 ? -17.768 -5.800 38.840 1.00 86.25 250 ASN A C 1
ATOM 1945 O O . ASN A 1 250 ? -17.093 -4.958 39.435 1.00 86.25 250 ASN A O 1
ATOM 1949 N N . ASP A 1 251 ? -17.638 -6.037 37.541 1.00 93.12 251 ASP A N 1
ATOM 1950 C CA . ASP A 1 251 ? -16.715 -5.297 36.697 1.00 93.12 251 ASP A CA 1
ATOM 1951 C C . ASP A 1 251 ? -17.088 -3.814 36.688 1.00 93.12 251 ASP A C 1
ATOM 1953 O O . ASP A 1 251 ? -18.255 -3.450 36.502 1.00 93.12 251 ASP A O 1
ATOM 1957 N N . LYS A 1 252 ? -16.086 -2.954 36.873 1.00 95.12 252 LYS A N 1
ATOM 1958 C CA . LYS A 1 252 ? -16.232 -1.503 36.903 1.00 95.12 252 LYS A CA 1
ATOM 1959 C C . LYS A 1 252 ? -15.198 -0.839 36.012 1.00 95.12 252 LYS A C 1
ATOM 1961 O O . LYS A 1 252 ? -13.992 -0.957 36.228 1.00 95.12 252 LYS A O 1
ATOM 1966 N N . ILE A 1 253 ? -15.690 -0.063 35.050 1.00 96.94 253 ILE A N 1
ATOM 1967 C CA . ILE A 1 253 ? -14.846 0.728 34.159 1.00 96.94 253 ILE A CA 1
ATOM 1968 C C . ILE A 1 253 ? -15.271 2.191 34.209 1.00 96.94 253 ILE A C 1
ATOM 1970 O O . ILE A 1 253 ? -16.451 2.512 34.083 1.00 96.94 253 ILE A O 1
ATOM 1974 N N . SER A 1 254 ? -14.311 3.096 34.359 1.00 96.00 254 SER A N 1
ATOM 1975 C CA . SER A 1 254 ? -14.536 4.528 34.171 1.00 96.00 254 SER A CA 1
ATOM 1976 C C . SER A 1 254 ? -13.425 5.140 33.338 1.00 96.00 254 SER A C 1
ATOM 1978 O O . SER A 1 254 ? -12.244 4.867 33.534 1.00 96.00 254 SER A O 1
ATOM 1980 N N . PHE A 1 255 ? -13.808 5.997 32.403 1.00 97.19 255 PHE A N 1
ATOM 1981 C CA . PHE A 1 255 ? -12.899 6.694 31.513 1.00 97.19 255 PHE A CA 1
ATOM 1982 C C . PHE A 1 255 ? -12.612 8.086 32.065 1.00 97.19 255 PHE A C 1
ATOM 1984 O O . PHE A 1 255 ? -13.531 8.867 32.308 1.00 97.19 255 PHE A O 1
ATOM 1991 N N . LYS A 1 256 ? -11.336 8.423 32.230 1.00 96.88 256 LYS A N 1
ATOM 1992 C CA . LYS A 1 256 ? -10.894 9.756 32.651 1.00 96.88 256 LYS A CA 1
ATOM 1993 C C . LYS A 1 256 ? -10.468 10.599 31.454 1.00 96.88 256 LYS A C 1
ATOM 1995 O O . LYS A 1 256 ? -10.910 11.741 31.317 1.00 96.88 256 LYS A O 1
ATOM 2000 N N . SER A 1 257 ? -9.626 10.048 30.587 1.00 97.38 257 SER A N 1
ATOM 2001 C CA . SER A 1 257 ? -9.172 10.731 29.377 1.00 97.38 257 SER A CA 1
ATOM 2002 C C . SER A 1 257 ? -8.749 9.761 28.283 1.00 97.38 257 SER A C 1
ATOM 2004 O O . SER A 1 257 ? -8.510 8.582 28.544 1.00 97.38 257 SER A O 1
ATOM 2006 N N . ILE A 1 258 ? -8.661 10.283 27.062 1.00 97.94 258 ILE A N 1
ATOM 2007 C CA . ILE A 1 258 ? -8.172 9.581 25.880 1.00 97.94 258 ILE A CA 1
ATOM 2008 C C . ILE A 1 258 ? -7.216 10.468 25.080 1.00 97.94 258 ILE A C 1
ATOM 2010 O O . ILE A 1 258 ? -7.397 11.688 24.996 1.00 97.94 258 ILE A O 1
ATOM 2014 N N . VAL A 1 259 ? -6.205 9.844 24.486 1.00 97.50 259 VAL A N 1
ATOM 2015 C CA . VAL A 1 259 ? -5.247 10.456 23.565 1.00 97.50 259 VAL A CA 1
ATOM 2016 C C . VAL A 1 259 ? -5.091 9.529 22.363 1.00 97.50 259 VAL A C 1
ATOM 2018 O O . VAL A 1 259 ? -4.725 8.369 22.539 1.00 97.50 259 VAL A O 1
ATOM 2021 N N . TYR A 1 260 ? -5.320 10.050 21.157 1.00 96.62 260 TYR A N 1
ATOM 2022 C CA . TYR A 1 260 ? -4.980 9.367 19.907 1.00 96.62 260 TYR A CA 1
ATOM 2023 C C . TYR A 1 260 ? -3.667 9.921 19.374 1.00 96.62 260 TYR A C 1
ATOM 2025 O O . TYR A 1 260 ? -3.494 11.137 19.247 1.00 96.62 260 TYR A O 1
ATOM 2033 N N . ASN A 1 261 ? -2.737 9.041 19.029 1.00 93.12 261 ASN A N 1
ATOM 2034 C CA . ASN A 1 261 ? -1.420 9.384 18.518 1.00 93.12 261 ASN A CA 1
ATOM 2035 C C . ASN A 1 261 ? -0.733 10.453 19.389 1.00 93.12 261 ASN A C 1
ATOM 2037 O O . ASN A 1 261 ? -0.505 10.254 20.581 1.00 93.12 261 ASN A O 1
ATOM 2041 N N . ARG A 1 262 ? -0.386 11.594 18.787 1.00 83.44 262 ARG A N 1
ATOM 2042 C CA . ARG A 1 262 ? 0.210 12.762 19.456 1.00 83.44 262 ARG A CA 1
ATOM 2043 C C . ARG A 1 262 ? -0.769 13.939 19.545 1.00 83.44 262 ARG A C 1
ATOM 2045 O O . ARG A 1 262 ? -0.338 15.085 19.648 1.00 83.44 262 ARG A O 1
ATOM 2052 N N . GLN A 1 263 ? -2.071 13.672 19.441 1.00 90.81 263 GLN A N 1
ATOM 2053 C CA . GLN A 1 263 ? -3.106 14.699 19.534 1.00 90.81 263 GLN A CA 1
ATOM 2054 C C . GLN A 1 263 ? -3.312 15.164 20.984 1.00 90.81 263 GLN A C 1
ATOM 2056 O O . GLN A 1 263 ? -2.773 14.594 21.934 1.00 90.81 263 GLN A O 1
ATOM 2061 N N . THR A 1 264 ? -4.089 16.233 21.159 1.00 92.75 264 THR A N 1
ATOM 2062 C CA . THR A 1 264 ? -4.420 16.778 22.479 1.00 92.75 264 THR A CA 1
ATOM 2063 C C . THR A 1 264 ? -5.266 15.797 23.290 1.00 92.75 264 THR A C 1
ATOM 2065 O O . THR A 1 264 ? -6.203 15.193 22.774 1.00 92.75 264 THR A O 1
ATOM 2068 N N . GLU A 1 265 ? -4.962 15.681 24.585 1.00 95.94 265 GLU A N 1
ATOM 2069 C CA . GLU A 1 265 ? -5.760 14.888 25.521 1.00 95.94 265 GLU A CA 1
ATOM 2070 C C . GLU A 1 265 ? -7.204 15.393 25.587 1.00 95.94 265 GLU A C 1
ATOM 2072 O O . GLU A 1 265 ? -7.463 16.560 25.897 1.00 95.94 265 GLU A O 1
ATOM 2077 N N . LYS A 1 266 ? -8.155 14.481 25.372 1.00 96.31 266 LYS A N 1
ATOM 2078 C CA . LYS A 1 266 ? -9.575 14.732 25.595 1.00 96.31 266 LYS A CA 1
ATOM 2079 C C . LYS A 1 266 ? -9.998 14.119 26.921 1.00 96.31 266 LYS A C 1
ATOM 2081 O O . LYS A 1 266 ? -9.849 12.921 27.147 1.00 96.31 266 LYS A O 1
ATOM 2086 N N . LYS A 1 267 ? -10.540 14.954 27.806 1.00 95.88 267 LYS A N 1
ATOM 2087 C CA . LYS A 1 267 ? -11.060 14.532 29.111 1.00 95.88 267 LYS A CA 1
ATOM 2088 C C . LYS A 1 267 ? -12.541 14.212 29.012 1.00 95.88 267 LYS A C 1
ATOM 2090 O O . LYS A 1 267 ? -13.292 14.928 28.350 1.00 95.88 267 LYS A O 1
ATOM 2095 N N . PHE A 1 268 ? -12.952 13.165 29.708 1.00 94.44 268 PHE A N 1
ATOM 2096 C CA . PHE A 1 268 ? -14.353 12.798 29.818 1.00 94.44 268 PHE A CA 1
ATOM 2097 C C . PHE A 1 268 ? -14.961 13.386 31.087 1.00 94.44 268 PHE A C 1
ATOM 2099 O O . PHE A 1 268 ? -14.291 13.554 32.107 1.00 94.44 268 PHE A O 1
ATOM 2106 N N . THR A 1 269 ? -16.256 13.689 31.032 1.00 91.81 269 THR A N 1
ATOM 2107 C CA . THR A 1 269 ? -17.045 13.853 32.253 1.00 91.81 269 THR A CA 1
ATOM 2108 C C . THR A 1 269 ? -17.098 12.523 32.993 1.00 91.81 269 THR A C 1
ATOM 2110 O O . THR A 1 269 ? -16.919 11.464 32.386 1.00 91.81 269 THR A O 1
ATOM 2113 N N . ASN A 1 270 ? -17.353 12.567 34.303 1.00 93.69 270 ASN A N 1
ATOM 2114 C CA . ASN A 1 270 ? -17.497 11.357 35.104 1.00 93.69 270 ASN A CA 1
ATOM 2115 C C . ASN A 1 270 ? -18.449 10.382 34.406 1.00 93.69 270 ASN A C 1
ATOM 2117 O O . ASN A 1 270 ? -19.534 10.757 33.960 1.00 93.69 270 ASN A O 1
ATOM 2121 N N . ASN A 1 271 ? -18.025 9.134 34.305 1.00 95.19 271 ASN A N 1
ATOM 2122 C CA . ASN A 1 271 ? -18.776 8.063 33.680 1.00 95.19 271 ASN A CA 1
ATOM 2123 C C . ASN A 1 271 ? -18.461 6.751 34.395 1.00 95.19 271 ASN A C 1
ATOM 2125 O O . ASN A 1 271 ? -17.488 6.664 35.150 1.00 95.19 271 ASN A O 1
ATOM 2129 N N . ASN A 1 272 ? -19.330 5.768 34.216 1.00 95.44 272 ASN A N 1
ATOM 2130 C CA . ASN A 1 272 ? -19.203 4.487 34.882 1.00 95.44 272 ASN A CA 1
ATOM 2131 C C . ASN A 1 272 ? -19.934 3.412 34.079 1.00 95.44 272 ASN A C 1
ATOM 2133 O O . ASN A 1 272 ? -21.150 3.490 33.900 1.00 95.44 272 ASN A O 1
ATOM 2137 N N . TYR A 1 273 ? -19.183 2.420 33.625 1.00 96.81 273 TYR A N 1
ATOM 2138 C CA . TYR A 1 273 ? -19.686 1.145 33.150 1.00 96.81 273 TYR A CA 1
ATOM 2139 C C . TYR A 1 273 ? -19.653 0.154 34.311 1.00 96.81 273 TYR A C 1
ATOM 2141 O O . TYR A 1 273 ? -18.619 0.022 34.972 1.00 96.81 273 TYR A O 1
ATOM 2149 N N . LEU A 1 274 ? -20.761 -0.540 34.550 1.00 96.44 274 LEU A N 1
ATOM 2150 C CA . LEU A 1 274 ? -20.797 -1.699 35.435 1.00 96.44 274 LEU A CA 1
ATOM 2151 C C . LEU A 1 274 ? -21.330 -2.898 34.676 1.00 96.44 274 LEU A C 1
ATOM 2153 O O . LEU A 1 274 ? -22.307 -2.770 33.939 1.00 96.44 274 LEU A O 1
ATOM 2157 N N . ALA A 1 275 ? -20.747 -4.061 34.927 1.00 97.00 275 ALA A N 1
ATOM 2158 C CA . ALA A 1 275 ? -21.279 -5.330 34.465 1.00 97.00 275 ALA A CA 1
ATOM 2159 C C . ALA A 1 275 ? -21.147 -6.398 35.546 1.00 97.00 275 ALA A C 1
ATOM 2161 O O . ALA A 1 275 ? -20.202 -6.411 36.330 1.00 97.00 275 ALA A O 1
ATOM 2162 N N . GLY A 1 276 ? -22.117 -7.298 35.595 1.00 95.88 276 GLY A N 1
ATOM 2163 C CA . GLY A 1 276 ? -22.092 -8.412 36.524 1.00 95.88 276 GLY A CA 1
ATOM 2164 C C . GLY A 1 276 ? -23.241 -9.370 36.284 1.00 95.88 276 GLY A C 1
ATOM 2165 O O . GLY A 1 276 ? -24.081 -9.190 35.395 1.00 95.88 276 GLY A O 1
ATOM 2166 N N . TYR A 1 277 ? -23.298 -10.402 37.113 1.00 95.81 277 TYR A N 1
ATOM 2167 C CA . TYR A 1 277 ? -24.324 -11.425 37.023 1.00 95.81 277 TYR A CA 1
ATOM 2168 C C . TYR A 1 277 ? -24.860 -11.815 38.396 1.00 95.81 277 TYR A C 1
ATOM 2170 O O . TYR A 1 277 ? -24.260 -11.561 39.438 1.00 95.81 277 TYR A O 1
ATOM 2178 N N . LYS A 1 278 ? -26.025 -12.462 38.404 1.00 95.00 278 LYS A N 1
ATOM 2179 C CA . LYS A 1 278 ? -26.617 -13.059 39.606 1.00 95.00 278 LYS A CA 1
ATOM 2180 C C . LYS A 1 278 ? -26.812 -14.545 39.389 1.00 95.00 278 LYS A C 1
ATOM 2182 O O . LYS A 1 278 ? -27.282 -14.949 38.328 1.00 95.00 278 LYS A O 1
ATOM 2187 N N . LYS A 1 279 ? -26.500 -15.338 40.410 1.00 95.31 279 LYS A N 1
ATOM 2188 C CA . LYS A 1 279 ? -26.781 -16.774 40.461 1.00 95.31 279 LYS A CA 1
ATOM 2189 C C . LYS A 1 279 ? -27.796 -17.081 41.557 1.00 95.31 279 LYS A C 1
ATOM 2191 O O . LYS A 1 279 ? -27.908 -16.326 42.523 1.00 95.31 279 LYS A O 1
ATOM 2196 N N . ASP A 1 280 ? -28.553 -18.156 41.383 1.00 94.56 280 ASP A N 1
ATOM 2197 C CA . ASP A 1 280 ? -29.414 -18.695 42.433 1.00 94.56 280 ASP A CA 1
ATOM 2198 C C . ASP A 1 280 ? -28.590 -19.465 43.477 1.00 94.56 280 ASP A C 1
ATOM 2200 O O . ASP A 1 280 ? -27.371 -19.617 43.367 1.00 94.56 280 ASP A O 1
ATOM 2204 N N . THR A 1 281 ? -29.262 -19.968 44.512 1.00 94.75 281 THR A N 1
ATOM 2205 C CA . THR A 1 281 ? -28.636 -20.799 45.551 1.00 94.75 281 THR A CA 1
ATOM 2206 C C . THR A 1 281 ? -28.011 -22.085 45.002 1.00 94.75 281 THR A C 1
ATOM 2208 O O . THR A 1 281 ? -27.117 -22.637 45.633 1.00 94.75 281 THR A O 1
ATOM 2211 N N . ASN A 1 282 ? -28.449 -22.541 43.826 1.00 95.19 282 ASN A N 1
ATOM 2212 C CA . ASN A 1 282 ? -27.957 -23.729 43.131 1.00 95.19 282 ASN A CA 1
ATOM 2213 C C . ASN A 1 282 ? -26.871 -23.392 42.091 1.00 95.19 282 ASN A C 1
ATOM 2215 O O . ASN A 1 282 ? -26.527 -24.244 41.279 1.00 95.19 282 ASN A O 1
ATOM 2219 N N . GLN A 1 283 ? -26.329 -22.167 42.108 1.00 92.75 283 GLN A N 1
ATOM 2220 C CA . GLN A 1 283 ? -25.316 -21.666 41.171 1.00 92.75 283 GLN A CA 1
ATOM 2221 C C . GLN A 1 283 ? -25.782 -21.516 39.710 1.00 92.75 283 GLN A C 1
ATOM 2223 O O . GLN A 1 283 ? -24.955 -21.252 38.832 1.00 92.75 283 GLN A O 1
ATOM 2228 N N . ASN A 1 284 ? -27.085 -21.591 39.433 1.00 94.69 284 ASN A N 1
ATOM 2229 C CA . ASN A 1 284 ? -27.617 -21.324 38.098 1.00 94.69 284 ASN A CA 1
ATOM 2230 C C . ASN A 1 284 ? -27.666 -19.821 37.834 1.00 94.69 284 ASN A C 1
ATOM 2232 O O . ASN A 1 284 ? -28.096 -19.043 38.687 1.00 94.69 284 ASN A O 1
ATOM 2236 N N . LEU A 1 285 ? -27.283 -19.408 36.627 1.00 94.94 285 LEU A N 1
ATOM 2237 C CA . LEU A 1 285 ? -27.373 -18.016 36.194 1.00 94.94 285 LEU A CA 1
ATOM 2238 C C . LEU A 1 285 ? -28.838 -17.542 36.187 1.00 94.94 285 LEU A C 1
ATOM 2240 O O . LEU A 1 285 ? -29.688 -18.111 35.503 1.00 94.94 285 LEU A O 1
ATOM 2244 N N . ILE A 1 286 ? -29.125 -16.467 36.922 1.00 96.38 286 ILE A N 1
ATOM 2245 C CA . ILE A 1 286 ? -30.433 -15.797 36.974 1.00 96.38 286 ILE A CA 1
ATOM 2246 C C . ILE A 1 286 ? -30.470 -14.628 35.994 1.00 96.38 286 ILE A C 1
ATOM 2248 O O . ILE A 1 286 ? -31.453 -14.442 35.269 1.00 96.38 286 ILE A O 1
ATOM 2252 N N . SER A 1 287 ? -29.436 -13.789 36.031 1.00 96.25 287 SER A N 1
ATOM 2253 C CA . SER A 1 287 ? -29.414 -12.564 35.246 1.00 96.25 287 SER A CA 1
ATOM 2254 C C . SER A 1 287 ? -28.010 -12.072 34.955 1.00 96.25 287 SER A C 1
ATOM 2256 O O . SER A 1 287 ? -27.104 -12.296 35.756 1.00 96.25 287 SER A O 1
ATOM 2258 N N . ILE A 1 288 ? -27.875 -11.338 33.856 1.00 97.00 288 ILE A N 1
ATOM 2259 C CA . ILE A 1 288 ? -26.703 -10.522 33.532 1.00 97.00 288 ILE A CA 1
ATOM 2260 C C . ILE A 1 288 ? -27.184 -9.077 33.513 1.00 97.00 288 ILE A C 1
ATOM 2262 O O . ILE A 1 288 ? -28.149 -8.766 32.814 1.00 97.00 288 ILE A O 1
ATOM 2266 N N . TYR A 1 289 ? -26.553 -8.217 34.306 1.00 96.19 289 TYR A N 1
ATOM 2267 C CA . TYR A 1 289 ? -26.882 -6.800 34.365 1.00 96.19 289 TYR A CA 1
ATOM 2268 C C . TYR A 1 289 ? -25.692 -5.969 33.914 1.00 96.19 289 TYR A C 1
ATOM 2270 O O . TYR A 1 289 ? -24.557 -6.232 34.308 1.00 96.19 289 TYR A O 1
ATOM 2278 N N . GLN A 1 290 ? -25.965 -4.943 33.119 1.00 97.81 290 GLN A N 1
ATOM 2279 C CA . GLN A 1 290 ? -24.975 -3.951 32.735 1.00 97.81 290 GLN A CA 1
ATOM 2280 C C . GLN A 1 290 ? -25.583 -2.560 32.838 1.00 97.81 290 GLN A C 1
ATOM 2282 O O . GLN A 1 290 ? -26.787 -2.369 32.639 1.00 97.81 290 GLN A O 1
ATOM 2287 N N . ASN A 1 291 ? -24.759 -1.568 33.139 1.00 96.31 291 ASN A N 1
ATOM 2288 C CA . ASN A 1 291 ? -25.140 -0.180 32.976 1.00 96.31 291 ASN A CA 1
ATOM 2289 C C . ASN A 1 291 ? -23.973 0.659 32.467 1.00 96.31 291 ASN A C 1
ATOM 2291 O O . ASN A 1 291 ? -22.810 0.358 32.703 1.00 96.31 291 ASN A O 1
ATOM 2295 N N . TRP A 1 292 ? -24.315 1.728 31.767 1.00 96.44 292 TRP A N 1
ATOM 2296 C CA . TRP A 1 292 ? -23.412 2.800 31.398 1.00 96.44 292 TRP A CA 1
ATOM 2297 C C . TRP A 1 292 ? -24.062 4.108 31.801 1.00 96.44 292 TRP A C 1
ATOM 2299 O O . TRP A 1 292 ? -25.184 4.400 31.383 1.00 96.44 292 TRP A O 1
ATOM 2309 N N . ILE A 1 293 ? -23.376 4.868 32.648 1.00 94.56 293 ILE A N 1
ATOM 2310 C CA . ILE A 1 293 ? -23.849 6.144 33.177 1.00 94.56 293 ILE A CA 1
ATOM 2311 C C . ILE A 1 293 ? -22.830 7.219 32.827 1.00 94.56 293 ILE A C 1
ATOM 2313 O O . ILE A 1 293 ? -21.635 7.034 33.052 1.00 94.56 293 ILE A O 1
ATOM 2317 N N . THR A 1 294 ? -23.298 8.368 32.350 1.00 92.69 294 THR A N 1
ATOM 2318 C CA . THR A 1 294 ? -22.506 9.597 32.241 1.00 92.69 294 THR A CA 1
ATOM 2319 C C . THR A 1 294 ? -23.098 10.666 33.156 1.00 92.69 294 THR A C 1
ATOM 2321 O O . THR A 1 294 ? -24.312 10.825 33.240 1.00 92.69 294 THR A O 1
ATOM 2324 N N . TYR A 1 295 ? -22.248 11.403 33.868 1.00 88.12 295 TYR A N 1
ATOM 2325 C CA . TYR A 1 295 ? -22.628 12.359 34.917 1.00 88.12 295 TYR A CA 1
ATOM 2326 C C . TYR A 1 295 ? -22.396 13.814 34.473 1.00 88.12 295 TYR A C 1
ATOM 2328 O O . TYR A 1 295 ? -21.867 14.630 35.225 1.00 88.12 295 TYR A O 1
ATOM 2336 N N . GLY A 1 296 ? -22.735 14.135 33.220 1.00 81.88 296 GLY A N 1
ATOM 2337 C CA . GLY A 1 296 ? -22.689 15.511 32.713 1.00 81.88 296 GLY A CA 1
ATOM 2338 C C . GLY A 1 296 ? -23.777 16.409 33.320 1.00 81.88 296 GLY A C 1
ATOM 2339 O O . GLY A 1 296 ? -24.505 16.003 34.222 1.00 81.88 296 GLY A O 1
ATOM 2340 N N . ASN A 1 297 ? -23.932 17.623 32.774 1.00 80.25 297 ASN A N 1
ATOM 2341 C CA . ASN A 1 297 ? -24.994 18.565 33.178 1.00 80.25 297 ASN A CA 1
ATOM 2342 C C . ASN A 1 297 ? -26.393 17.933 33.119 1.00 80.25 297 ASN A C 1
ATOM 2344 O O . ASN A 1 297 ? -27.254 18.237 33.941 1.00 80.25 297 ASN A O 1
ATOM 2348 N N . VAL A 1 298 ? -26.595 17.038 32.151 1.00 83.38 298 VAL A N 1
ATOM 2349 C CA . VAL A 1 298 ? -27.740 16.137 32.081 1.00 83.38 298 VAL A CA 1
ATOM 2350 C C . VAL A 1 298 ? -27.180 14.715 32.152 1.00 83.38 298 VAL A C 1
ATOM 2352 O O . VAL A 1 298 ? -26.549 14.270 31.190 1.00 83.38 298 VAL A O 1
ATOM 2355 N N . PRO A 1 299 ? -27.309 14.017 33.295 1.00 87.69 299 PRO A N 1
ATOM 2356 C CA . PRO A 1 299 ? -26.820 12.653 33.414 1.00 87.69 299 PRO A CA 1
ATOM 2357 C C . PRO A 1 299 ? -27.584 11.726 32.476 1.00 87.69 299 PRO A C 1
ATOM 2359 O O . PRO A 1 299 ? -28.811 11.751 32.471 1.00 87.69 299 PRO A O 1
ATOM 2362 N N . SER A 1 300 ? -26.891 10.879 31.725 1.00 91.50 300 SER A N 1
ATOM 2363 C CA . SER A 1 300 ? -27.542 9.882 30.869 1.00 91.50 300 SER A CA 1
ATOM 2364 C C . SER A 1 300 ? -27.200 8.479 31.344 1.00 91.50 300 SER A C 1
ATOM 2366 O O . SER A 1 300 ? -26.135 8.252 31.919 1.00 91.50 300 SER A O 1
ATOM 2368 N N . MET A 1 301 ? -28.118 7.541 31.143 1.00 94.19 301 MET A N 1
ATOM 2369 C CA . MET A 1 301 ? -27.923 6.148 31.521 1.00 94.19 301 MET A CA 1
ATOM 2370 C C . MET A 1 301 ? -28.537 5.223 30.484 1.00 94.19 301 MET A C 1
ATOM 2372 O O . MET A 1 301 ? -29.681 5.422 30.080 1.00 94.19 301 MET A O 1
ATOM 2376 N N . VAL A 1 302 ? -27.820 4.156 30.158 1.00 96.38 302 VAL A N 1
ATOM 2377 C CA . VAL A 1 302 ? -28.378 2.944 29.559 1.00 96.38 302 VAL A CA 1
ATOM 2378 C C . VAL A 1 302 ? -28.123 1.774 30.503 1.00 96.38 302 VAL A C 1
ATOM 2380 O O . VAL A 1 302 ? -27.051 1.670 31.095 1.00 96.38 302 VAL A O 1
ATOM 2383 N N . ALA A 1 303 ? -29.117 0.916 30.694 1.00 97.00 303 ALA A N 1
ATOM 2384 C CA . ALA A 1 303 ? -28.989 -0.290 31.496 1.00 97.00 303 ALA A CA 1
ATOM 2385 C C . ALA A 1 303 ? -29.678 -1.466 30.809 1.00 97.00 303 ALA A C 1
ATOM 2387 O O . ALA A 1 303 ? -30.798 -1.328 30.307 1.00 97.00 303 ALA A O 1
ATOM 2388 N N . THR A 1 304 ? -29.019 -2.618 30.834 1.00 97.62 304 THR A N 1
ATOM 2389 C CA . THR A 1 304 ? -29.546 -3.899 30.369 1.00 97.62 304 THR A CA 1
ATOM 2390 C C . THR A 1 304 ? -29.637 -4.868 31.551 1.00 97.62 304 THR A C 1
ATOM 2392 O O . THR A 1 304 ? -28.769 -4.897 32.421 1.00 97.62 304 THR A O 1
ATOM 2395 N N . ASP A 1 305 ? -30.716 -5.645 31.623 1.00 97.62 305 ASP A N 1
ATOM 2396 C CA . ASP A 1 305 ? -30.891 -6.732 32.598 1.00 97.62 305 ASP A CA 1
ATOM 2397 C C . ASP A 1 305 ? -31.496 -7.940 31.876 1.00 97.62 305 ASP A C 1
ATOM 2399 O O . ASP A 1 305 ? -32.714 -8.022 31.674 1.00 97.62 305 ASP A O 1
ATOM 2403 N N . TYR A 1 306 ? -30.629 -8.841 31.410 1.00 97.75 306 TYR A N 1
ATOM 2404 C CA . TYR A 1 306 ? -31.026 -10.095 30.780 1.00 97.75 306 TYR A CA 1
ATOM 2405 C C . TYR A 1 306 ? -31.466 -11.097 31.841 1.00 97.75 306 TYR A C 1
ATOM 2407 O O . TYR A 1 306 ? -30.726 -11.370 32.784 1.00 97.75 306 TYR A O 1
ATOM 2415 N N . ARG A 1 307 ? -32.644 -11.697 31.662 1.00 97.56 307 ARG A N 1
ATOM 2416 C CA . ARG A 1 307 ? -33.196 -12.720 32.556 1.00 97.56 307 ARG A CA 1
ATOM 2417 C C . ARG A 1 307 ? -33.230 -14.074 31.865 1.00 97.56 307 ARG A C 1
ATOM 2419 O O . ARG A 1 307 ? -33.934 -14.250 30.872 1.00 97.56 307 ARG A O 1
ATOM 2426 N N . THR A 1 308 ? -32.548 -15.059 32.446 1.00 95.50 308 THR A N 1
ATOM 2427 C CA . THR A 1 308 ? -32.465 -16.420 31.885 1.00 95.50 308 THR A CA 1
ATOM 2428 C C . THR A 1 308 ? -33.818 -17.128 31.876 1.00 95.50 308 THR A C 1
ATOM 2430 O O . THR A 1 308 ? -34.163 -17.790 30.902 1.00 95.50 308 THR A O 1
ATOM 2433 N N . LYS A 1 309 ? -34.629 -16.934 32.925 1.00 95.06 309 LYS A N 1
ATOM 2434 C CA . LYS A 1 309 ? -35.948 -17.571 33.068 1.00 95.06 309 LYS A CA 1
ATOM 2435 C C . LYS A 1 309 ? -36.952 -17.140 31.995 1.00 95.06 309 LYS A C 1
ATOM 2437 O O . LYS A 1 309 ? -37.725 -17.967 31.527 1.00 95.06 309 LYS A O 1
ATOM 2442 N N . THR A 1 310 ? -36.981 -15.853 31.650 1.00 96.12 310 THR A N 1
ATOM 2443 C CA . THR A 1 310 ? -37.919 -15.300 30.655 1.00 96.12 310 THR A CA 1
ATOM 2444 C C . THR A 1 310 ? -37.297 -15.172 29.267 1.00 96.12 310 THR A C 1
ATOM 2446 O O . THR A 1 310 ? -38.011 -14.845 28.326 1.00 96.12 310 THR A O 1
ATOM 2449 N N . GLN A 1 311 ? -35.988 -15.418 29.142 1.00 96.38 311 GLN A N 1
ATOM 2450 C CA . GLN A 1 311 ? -35.207 -15.236 27.915 1.00 96.38 311 GLN A CA 1
ATOM 2451 C C . GLN A 1 311 ? -35.442 -13.860 27.281 1.00 96.38 311 GLN A C 1
ATOM 2453 O O . GLN A 1 311 ? -35.669 -13.721 26.079 1.00 96.38 311 GLN A O 1
ATOM 2458 N N . SER A 1 312 ? -35.426 -12.828 28.121 1.00 97.56 312 SER A N 1
ATOM 2459 C CA . SER A 1 312 ? -35.701 -11.452 27.722 1.00 97.56 312 SER A CA 1
ATOM 2460 C C . SER A 1 312 ? -34.773 -10.492 28.448 1.00 97.56 312 SER A C 1
ATOM 2462 O O . SER A 1 312 ? -34.474 -10.695 29.629 1.00 97.56 312 SER A O 1
ATOM 2464 N N . THR A 1 313 ? -34.392 -9.409 27.783 1.00 98.31 313 THR A N 1
ATOM 2465 C CA . THR A 1 313 ? -33.632 -8.315 28.386 1.00 98.31 313 THR A CA 1
ATOM 2466 C C . THR A 1 313 ? -34.523 -7.111 28.623 1.00 98.31 313 THR A C 1
ATOM 2468 O O . THR A 1 313 ? -35.193 -6.635 27.707 1.00 98.31 313 THR A O 1
ATOM 2471 N N . ARG A 1 314 ? -34.497 -6.572 29.843 1.00 97.81 314 ARG A N 1
ATOM 2472 C CA . ARG A 1 314 ? -34.993 -5.219 30.084 1.00 97.81 314 ARG A CA 1
ATOM 2473 C C . ARG A 1 314 ? -33.949 -4.220 29.612 1.00 97.81 314 ARG A C 1
ATOM 2475 O O . ARG A 1 314 ? -32.808 -4.296 30.057 1.00 97.81 314 ARG A O 1
ATOM 2482 N N . VAL A 1 315 ? -34.355 -3.273 28.778 1.00 97.69 315 VAL A N 1
ATOM 2483 C CA . VAL A 1 315 ? -33.536 -2.128 28.381 1.00 97.69 315 VAL A CA 1
ATOM 2484 C C . VAL A 1 315 ? -34.154 -0.861 28.947 1.00 97.69 315 VAL A C 1
ATOM 2486 O O . VAL A 1 315 ? -35.328 -0.575 28.709 1.00 97.69 315 VAL A O 1
ATOM 2489 N N . LEU A 1 316 ? -33.348 -0.101 29.682 1.00 96.81 316 LEU A N 1
ATOM 2490 C CA . LEU A 1 316 ? -33.716 1.183 30.263 1.00 96.81 316 LEU A CA 1
ATOM 2491 C C . LEU A 1 316 ? -32.760 2.264 29.759 1.00 96.81 316 LEU A C 1
ATOM 2493 O O . LEU A 1 316 ? -31.559 2.166 29.990 1.00 96.81 316 LEU A O 1
ATOM 2497 N N . ILE A 1 317 ? -33.293 3.313 29.134 1.00 95.88 317 ILE A N 1
ATOM 2498 C CA . ILE A 1 317 ? -32.543 4.499 28.706 1.00 95.88 317 ILE A CA 1
ATOM 2499 C C . ILE A 1 317 ? -33.139 5.729 29.381 1.00 95.88 317 ILE A C 1
ATOM 2501 O O . ILE A 1 317 ? -34.341 5.995 29.267 1.00 95.88 317 ILE A O 1
ATOM 2505 N N . LYS A 1 318 ? -32.293 6.503 30.057 1.00 94.69 318 LYS A N 1
ATOM 2506 C CA . LYS A 1 318 ? -32.647 7.779 30.682 1.00 94.69 318 LYS A CA 1
ATOM 2507 C C . LYS A 1 318 ? -31.733 8.897 30.201 1.00 94.69 318 LYS A C 1
ATOM 2509 O O . LYS A 1 318 ? -30.535 8.690 30.029 1.00 94.69 318 LYS A O 1
ATOM 2514 N N . ASP A 1 319 ? -32.316 10.076 30.045 1.00 91.94 319 ASP A N 1
ATOM 2515 C CA . ASP A 1 319 ? -31.627 11.332 29.763 1.00 91.94 319 ASP A CA 1
ATOM 2516 C C . ASP A 1 319 ? -32.118 12.377 30.775 1.00 91.94 319 ASP A C 1
ATOM 2518 O O . ASP A 1 319 ? -33.268 12.829 30.752 1.00 91.94 319 ASP A O 1
ATOM 2522 N N . GLY A 1 320 ? -31.288 12.640 31.779 1.00 89.06 320 GLY A N 1
ATOM 2523 C CA . GLY A 1 320 ? -31.661 13.317 33.011 1.00 89.06 320 GLY A CA 1
ATOM 2524 C C . GLY A 1 320 ? -32.772 12.566 33.745 1.00 89.06 320 GLY A C 1
ATOM 2525 O O . GLY A 1 320 ? -32.685 11.368 34.018 1.00 89.06 320 GLY A O 1
ATOM 2526 N N . ASN A 1 321 ? -33.856 13.282 34.043 1.00 88.50 321 ASN A N 1
ATOM 2527 C CA . ASN A 1 321 ? -35.047 12.709 34.675 1.00 88.50 321 ASN A CA 1
ATOM 2528 C C . ASN A 1 321 ? -36.025 12.078 33.667 1.00 88.50 321 ASN A C 1
ATOM 2530 O O . ASN A 1 321 ? -37.038 11.507 34.073 1.00 88.50 321 ASN A O 1
ATOM 2534 N N . VAL A 1 322 ? -35.751 12.172 32.362 1.00 92.88 322 VAL A N 1
ATOM 2535 C CA . VAL A 1 322 ? -36.646 11.678 31.312 1.00 92.88 322 VAL A CA 1
ATOM 2536 C C . VAL A 1 322 ? -36.290 10.237 30.968 1.00 92.88 322 VAL A C 1
ATOM 2538 O O . VAL A 1 322 ? -35.161 9.933 30.592 1.00 92.88 322 VAL A O 1
ATOM 2541 N N . THR A 1 323 ? -37.272 9.339 31.049 1.00 94.75 323 THR A N 1
ATOM 2542 C CA . THR A 1 323 ? -37.122 7.963 30.554 1.00 94.75 323 THR A CA 1
ATOM 2543 C C . THR A 1 323 ? -37.416 7.945 29.057 1.00 94.75 323 THR A C 1
ATOM 2545 O O . THR A 1 323 ? -38.528 8.263 28.644 1.00 94.75 323 THR A O 1
ATOM 2548 N N . LYS A 1 324 ? -36.407 7.612 28.247 1.00 94.62 324 LYS A N 1
ATOM 2549 C CA . LYS A 1 324 ? -36.507 7.516 26.782 1.00 94.62 324 LYS A CA 1
ATOM 2550 C C . LYS A 1 324 ? -36.974 6.135 26.332 1.00 94.62 324 LYS A C 1
ATOM 2552 O O . LYS A 1 324 ? -37.689 6.030 25.345 1.00 94.62 324 LYS A O 1
ATOM 2557 N N . LEU A 1 325 ? -36.575 5.097 27.065 1.00 95.00 325 LEU A N 1
ATOM 2558 C CA . LEU A 1 325 ? -36.970 3.713 26.826 1.00 95.00 325 LEU A CA 1
ATOM 2559 C C . LEU A 1 325 ? -37.006 2.968 28.158 1.00 95.00 325 LEU A C 1
ATOM 2561 O O . LEU A 1 325 ? -36.084 3.106 28.953 1.00 95.00 325 LEU A O 1
ATOM 2565 N N . ASP A 1 326 ? -38.043 2.172 28.385 1.00 96.69 326 ASP A N 1
ATOM 2566 C CA . ASP A 1 326 ? -38.087 1.155 29.438 1.00 96.69 326 ASP A CA 1
ATOM 2567 C C . ASP A 1 326 ? -38.946 0.004 28.924 1.00 96.69 326 ASP A C 1
ATOM 2569 O O . ASP A 1 326 ? -40.168 0.124 28.815 1.00 96.69 326 ASP A O 1
ATOM 2573 N N . SER A 1 327 ? -38.313 -1.069 28.459 1.00 96.69 327 SER A N 1
ATOM 2574 C CA . SER A 1 327 ? -39.027 -2.151 27.779 1.00 96.69 327 SER A CA 1
ATOM 2575 C C . SER A 1 327 ? -38.318 -3.486 27.917 1.00 96.69 327 SER A C 1
ATOM 2577 O O . SER A 1 327 ? -37.096 -3.557 28.025 1.00 96.69 327 SER A O 1
ATOM 2579 N N . TRP A 1 328 ? -39.111 -4.554 27.884 1.00 97.56 328 TRP A N 1
ATOM 2580 C CA . TRP A 1 328 ? -38.622 -5.923 27.789 1.00 97.56 328 TRP A CA 1
ATOM 2581 C C . TRP A 1 328 ? -38.553 -6.338 26.324 1.00 97.56 328 TRP A C 1
ATOM 2583 O O . TRP A 1 328 ? -39.565 -6.334 25.625 1.00 97.56 328 TRP A O 1
ATOM 2593 N N . LEU A 1 329 ? -37.359 -6.705 25.873 1.00 97.06 329 LEU A N 1
ATOM 2594 C CA . LEU A 1 329 ? -37.091 -7.202 24.529 1.00 97.06 329 LEU A CA 1
ATOM 2595 C C . LEU A 1 329 ? -36.802 -8.702 24.591 1.00 97.06 329 LEU A C 1
ATOM 2597 O O . LEU A 1 329 ? -36.165 -9.182 25.528 1.00 97.06 329 LEU A O 1
ATOM 2601 N N . SER A 1 330 ? -37.274 -9.449 23.595 1.00 96.69 330 SER A N 1
ATOM 2602 C CA . SER A 1 330 ? -37.004 -10.885 23.503 1.00 96.69 330 SER A CA 1
ATOM 2603 C C . SER A 1 330 ? -35.537 -11.158 23.152 1.00 96.69 330 SER A C 1
ATOM 2605 O O . SER A 1 330 ? -34.934 -10.475 22.312 1.00 96.69 330 SER A O 1
ATOM 2607 N N . GLY A 1 331 ? -34.978 -12.189 23.782 1.00 95.56 331 GLY A N 1
ATOM 2608 C CA . GLY A 1 331 ? -33.599 -12.618 23.612 1.00 95.56 331 GLY A CA 1
ATOM 2609 C C . GLY A 1 331 ? -32.601 -11.800 24.427 1.00 95.56 331 GLY A C 1
ATOM 2610 O O . GLY A 1 331 ? -32.956 -10.948 25.242 1.00 95.56 331 GLY A O 1
ATOM 2611 N N . VAL A 1 332 ? -31.327 -12.095 24.189 1.00 95.38 332 VAL A N 1
ATOM 2612 C CA . VAL A 1 332 ? -30.192 -11.426 24.822 1.00 95.38 332 VAL A CA 1
ATOM 2613 C C . VAL A 1 332 ? -29.961 -10.067 24.151 1.00 95.38 332 VAL A C 1
ATOM 2615 O O . VAL A 1 332 ? -29.947 -9.969 22.924 1.00 95.38 332 VAL A O 1
ATOM 2618 N N . ARG A 1 333 ? -29.797 -9.024 24.964 1.00 96.75 333 ARG A N 1
ATOM 2619 C CA . ARG A 1 333 ? -29.289 -7.693 24.596 1.00 96.75 333 ARG A CA 1
ATOM 2620 C C . ARG A 1 333 ? -28.213 -7.324 25.604 1.00 96.75 333 ARG A C 1
ATOM 2622 O O . ARG A 1 333 ? -28.504 -7.321 26.804 1.00 96.75 333 ARG A O 1
ATOM 2629 N N . LEU A 1 334 ? -26.988 -7.112 25.139 1.00 96.12 334 LEU A N 1
ATOM 2630 C CA . LEU A 1 334 ? -25.832 -6.844 25.992 1.00 96.12 334 LEU A CA 1
ATOM 2631 C C . LEU A 1 334 ? -25.214 -5.530 25.570 1.00 96.12 334 LEU A C 1
ATOM 2633 O O . LEU A 1 334 ? -25.001 -5.282 24.391 1.00 96.12 334 LEU A O 1
ATOM 2637 N N . LEU A 1 335 ? -24.914 -4.710 26.563 1.00 96.38 335 LEU A N 1
ATOM 2638 C CA . LEU A 1 335 ? -24.350 -3.397 26.358 1.00 96.38 335 LEU A CA 1
ATOM 2639 C C . LEU A 1 335 ? -22.916 -3.514 25.826 1.00 96.38 335 LEU A C 1
ATOM 2641 O O . LEU A 1 335 ? -22.087 -4.210 26.416 1.00 96.38 335 LEU A O 1
ATOM 2645 N N . SER A 1 336 ? -22.643 -2.797 24.744 1.00 95.50 336 SER A N 1
ATOM 2646 C CA . SER A 1 336 ? -21.315 -2.554 24.189 1.00 95.50 336 SER A CA 1
ATOM 2647 C C . SER A 1 336 ? -21.020 -1.062 24.310 1.00 95.50 336 SER A C 1
ATOM 2649 O O . SER A 1 336 ? -21.871 -0.235 23.980 1.00 95.50 336 SER A O 1
ATOM 2651 N N . VAL A 1 337 ? -19.848 -0.710 24.840 1.00 96.38 337 VAL A N 1
ATOM 2652 C CA . VAL A 1 337 ? -19.378 0.680 24.979 1.00 96.38 337 VAL A CA 1
ATOM 2653 C C . VAL A 1 337 ? -18.073 0.802 24.221 1.00 96.38 337 VAL A C 1
ATOM 2655 O O . VAL A 1 337 ? -17.195 -0.040 24.376 1.00 96.38 337 VAL A O 1
ATOM 2658 N N . TYR A 1 338 ? -17.923 1.839 23.410 1.00 96.56 338 TYR A N 1
ATOM 2659 C CA . TYR A 1 338 ? -16.741 1.987 22.574 1.00 96.56 338 TYR A CA 1
ATOM 2660 C C . TYR A 1 338 ? -16.322 3.441 22.419 1.00 96.56 338 TYR A C 1
ATOM 2662 O O . TYR A 1 338 ? -17.123 4.370 22.586 1.00 96.56 338 TYR A O 1
ATOM 2670 N N . THR A 1 339 ? -15.039 3.631 22.138 1.00 96.94 339 THR A N 1
ATOM 2671 C CA . THR A 1 339 ? -14.498 4.931 21.759 1.00 96.94 339 THR A CA 1
ATOM 2672 C C . THR A 1 339 ? -14.715 5.159 20.262 1.00 96.94 339 THR A C 1
ATOM 2674 O O . THR A 1 339 ? -14.744 4.216 19.476 1.00 96.94 339 THR A O 1
ATOM 2677 N N . ASP A 1 340 ? -14.980 6.407 19.882 1.00 94.69 340 ASP A N 1
ATOM 2678 C CA . ASP A 1 340 ? -15.134 6.809 18.480 1.00 94.69 340 ASP A CA 1
ATOM 2679 C C . ASP A 1 340 ? -14.720 8.270 18.316 1.00 94.69 340 ASP A C 1
ATOM 2681 O O . ASP A 1 340 ? -15.439 9.189 18.750 1.00 94.69 340 ASP A O 1
ATOM 2685 N N . ASN A 1 341 ? -13.539 8.490 17.735 1.00 90.31 341 ASN A N 1
ATOM 2686 C CA . ASN A 1 341 ? -12.968 9.816 17.494 1.00 90.31 341 ASN A CA 1
ATOM 2687 C C . ASN A 1 341 ? -12.984 10.675 18.775 1.00 90.31 341 ASN A C 1
ATOM 2689 O O . ASN A 1 341 ? -13.373 11.849 18.817 1.00 90.31 341 ASN A O 1
ATOM 2693 N N . GLY A 1 342 ? -12.635 10.024 19.884 1.00 88.81 342 GLY A N 1
ATOM 2694 C CA . GLY A 1 342 ? -12.596 10.604 21.225 1.00 88.81 342 GLY A CA 1
ATOM 2695 C C . GLY A 1 342 ? -13.947 10.818 21.886 1.00 88.81 342 GLY A C 1
ATOM 2696 O O . GLY A 1 342 ? -14.009 11.494 22.909 1.00 88.81 342 GLY A O 1
ATOM 2697 N N . ASN A 1 343 ? -15.042 10.316 21.333 1.00 91.38 343 ASN A N 1
ATOM 2698 C CA . ASN A 1 343 ? -16.326 10.244 22.026 1.00 91.38 343 ASN A CA 1
ATOM 2699 C C . ASN A 1 343 ? -16.516 8.853 22.631 1.00 91.38 343 ASN A C 1
ATOM 2701 O O . ASN A 1 343 ? -15.853 7.908 22.222 1.00 91.38 343 ASN A O 1
ATOM 2705 N N . LEU A 1 344 ? -17.422 8.742 23.602 1.00 92.88 344 LEU A N 1
ATOM 2706 C CA . LEU A 1 344 ? -17.861 7.459 24.148 1.00 92.88 344 LEU A CA 1
ATOM 2707 C C . LEU A 1 344 ? -19.262 7.184 23.617 1.00 92.88 344 LEU A C 1
ATOM 2709 O O . LEU A 1 344 ? -20.170 7.996 23.816 1.00 92.88 344 LEU A O 1
ATOM 2713 N N . LYS A 1 345 ? -19.418 6.062 22.924 1.00 93.69 345 LYS A N 1
ATOM 2714 C CA . LYS A 1 345 ? -20.675 5.607 22.331 1.00 93.69 345 LYS A CA 1
ATOM 2715 C C . LYS A 1 345 ? -21.070 4.257 22.913 1.00 93.69 345 LYS A C 1
ATOM 2717 O O . LYS A 1 345 ? -20.266 3.597 23.569 1.00 93.69 345 LYS A O 1
ATOM 2722 N N . PHE A 1 346 ? -22.328 3.880 22.715 1.00 93.19 346 PHE A N 1
ATOM 2723 C CA . PHE A 1 346 ? -22.848 2.604 23.183 1.00 93.19 346 PHE A CA 1
ATOM 2724 C C . PHE A 1 346 ? -23.922 2.032 22.250 1.00 93.19 346 PHE A C 1
ATOM 2726 O O . PHE A 1 346 ? -24.603 2.781 21.549 1.00 93.19 346 PHE A O 1
ATOM 2733 N N . GLU A 1 347 ? -24.100 0.714 22.307 1.00 93.31 347 GLU A N 1
ATOM 2734 C CA . GLU A 1 347 ? -25.127 -0.082 21.611 1.00 93.31 347 GLU A CA 1
ATOM 2735 C C . GLU A 1 347 ? -25.563 -1.279 22.492 1.00 93.31 347 GLU A C 1
ATOM 2737 O O . GLU A 1 347 ? -24.866 -1.586 23.461 1.00 93.31 347 GLU A O 1
ATOM 2742 N N . TYR A 1 348 ? -26.710 -1.929 22.226 1.00 89.00 348 TYR A N 1
ATOM 2743 C CA . TYR A 1 348 ? -27.207 -3.073 23.024 1.00 89.00 348 TYR A CA 1
ATOM 2744 C C . TYR A 1 348 ? -28.067 -4.087 22.258 1.00 89.00 348 TYR A C 1
ATOM 2746 O O . TYR A 1 348 ? -28.751 -3.691 21.286 1.00 89.00 348 TYR A O 1
#

Solvent-accessible surface area (backbone atoms only — not comparable to full-atom values): 18934 Å² total; per-residue (Å²): 135,84,78,74,80,67,45,65,76,47,95,48,30,32,39,62,68,69,73,46,74,50,84,45,60,48,100,85,67,49,78,45,54,68,50,99,59,73,46,76,52,74,47,79,46,73,90,54,87,57,86,61,31,40,75,89,54,48,32,42,28,38,14,86,79,75,68,60,69,44,83,46,76,48,53,69,40,81,88,79,26,34,39,35,33,76,42,41,62,44,32,27,35,31,38,30,24,29,45,64,44,77,70,44,32,54,70,48,79,47,80,45,62,46,76,37,39,96,62,20,18,45,40,54,35,39,42,41,79,48,73,49,46,59,92,83,40,67,39,71,61,51,37,41,32,25,56,60,94,52,71,76,40,76,66,87,71,71,50,75,52,74,68,72,44,82,44,38,38,38,37,33,26,27,25,66,67,68,28,66,28,75,80,43,75,50,75,41,34,24,43,70,69,50,36,31,49,38,36,39,65,40,82,88,80,48,33,77,43,80,42,71,47,47,98,89,31,69,66,44,82,47,78,53,71,50,36,39,41,32,26,26,56,28,60,30,28,24,40,35,34,37,45,58,50,75,74,45,55,66,22,37,38,29,56,46,32,38,28,49,64,90,52,77,76,45,74,52,61,58,40,40,36,39,37,30,62,42,60,48,99,84,68,47,74,45,33,42,39,35,36,40,37,38,60,50,101,61,33,32,36,42,33,30,38,24,28,59,90,76,44,26,11,37,41,38,30,31,55,48,93,43,75,78,41,77,47,78,41,83,40,88,43,61,61,31,42,29,49,54,97,87,40,83,48,72,52,95

Mean predicted aligned error: 7.77 Å

Organism: NCBI:txid1618546

InterPro domains:
  IPR058094 OmpL47-like, Ig-like domain [NF047446] (123-190)